Protein AF-A0AAU5HJB5-F1 (afdb_monomer_lite)

Structure (mmCIF, N/CA/C/O backbone):
data_AF-A0AAU5HJB5-F1
#
_entry.id   AF-A0AAU5HJB5-F1
#
loop_
_atom_site.group_PDB
_atom_site.id
_atom_site.type_symbol
_atom_site.label_atom_id
_atom_site.label_alt_id
_atom_site.label_comp_id
_atom_site.label_asym_id
_atom_site.label_entity_id
_atom_site.label_seq_id
_atom_site.pdbx_PDB_ins_code
_atom_site.Cartn_x
_atom_site.Cartn_y
_atom_site.Cartn_z
_atom_site.occupancy
_atom_site.B_iso_or_equiv
_atom_site.auth_seq_id
_atom_site.auth_comp_id
_atom_site.auth_asym_id
_atom_site.auth_atom_id
_atom_site.pdbx_PDB_model_num
ATOM 1 N N . MET A 1 1 ? -42.465 -3.663 76.511 1.00 36.38 1 MET A N 1
ATOM 2 C CA . MET A 1 1 ? -42.010 -2.650 75.534 1.00 36.38 1 MET A CA 1
ATOM 3 C C . MET A 1 1 ? -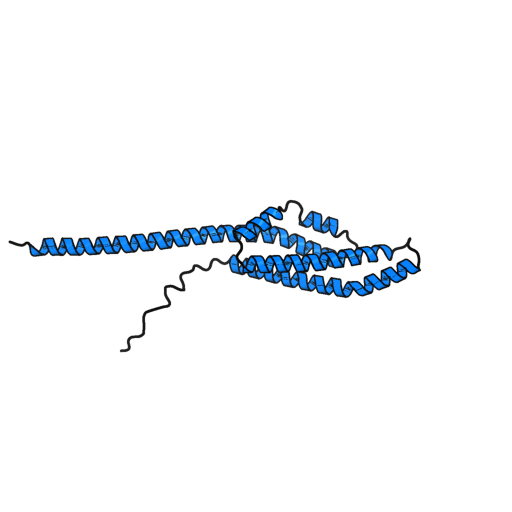41.007 -3.329 74.594 1.00 36.38 1 MET A C 1
ATOM 5 O O . MET A 1 1 ? -39.848 -3.485 74.948 1.00 36.38 1 MET A O 1
ATOM 9 N N . GLN A 1 2 ? -41.477 -3.878 73.468 1.00 44.12 2 GLN A N 1
ATOM 10 C CA . GLN A 1 2 ? -40.658 -4.618 72.492 1.00 44.12 2 GLN A CA 1
ATOM 11 C C . GLN A 1 2 ? -40.146 -3.646 71.416 1.00 44.12 2 GLN A C 1
ATOM 13 O O . GLN A 1 2 ? -40.787 -3.465 70.390 1.00 44.12 2 GLN A O 1
ATOM 18 N N . ILE A 1 3 ? -39.020 -2.975 71.671 1.00 40.78 3 ILE A N 1
ATOM 19 C CA . ILE A 1 3 ? -38.426 -1.995 70.732 1.00 40.78 3 ILE A CA 1
ATOM 20 C C . ILE A 1 3 ? -37.270 -2.622 69.920 1.00 40.78 3 ILE A C 1
ATOM 22 O O . ILE A 1 3 ? -36.888 -2.120 68.868 1.00 40.78 3 ILE A O 1
ATOM 26 N N . ALA A 1 4 ? -36.751 -3.774 70.355 1.00 42.44 4 ALA A N 1
ATOM 27 C CA . ALA A 1 4 ? -35.602 -4.431 69.731 1.00 42.44 4 ALA A CA 1
ATOM 28 C C . ALA A 1 4 ? -35.818 -4.903 68.270 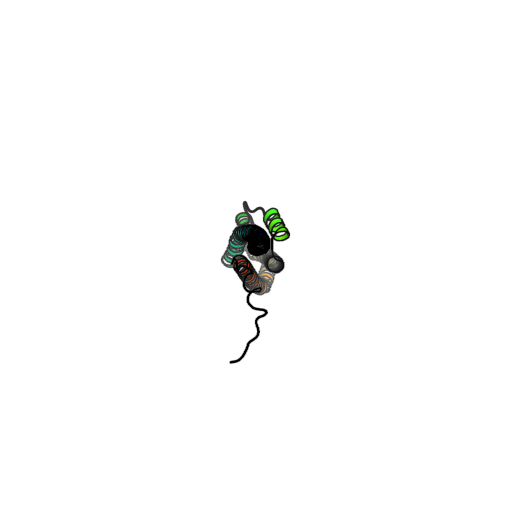1.00 42.44 4 ALA A C 1
ATOM 30 O O . ALA A 1 4 ? -34.985 -4.563 67.432 1.00 42.44 4 ALA A O 1
ATOM 31 N N . PRO A 1 5 ? -36.904 -5.616 67.898 1.00 44.50 5 PRO A N 1
ATOM 32 C CA . PRO A 1 5 ? -36.983 -6.237 66.570 1.00 44.50 5 PRO A CA 1
ATOM 33 C C . PRO A 1 5 ? -37.159 -5.218 65.432 1.00 44.50 5 PRO A C 1
ATOM 35 O O . PRO A 1 5 ? -36.636 -5.417 64.337 1.00 44.50 5 PRO A O 1
ATOM 38 N N . VAL A 1 6 ? -37.831 -4.090 65.681 1.00 46.59 6 VAL A N 1
ATOM 39 C CA . VAL A 1 6 ? -38.037 -3.039 64.667 1.00 46.59 6 VAL A CA 1
ATOM 40 C C . VAL A 1 6 ? -36.720 -2.339 64.316 1.00 46.59 6 VAL A C 1
ATOM 42 O O . VAL A 1 6 ? -36.447 -2.112 63.140 1.00 46.59 6 VAL A O 1
ATOM 45 N N . ILE A 1 7 ? -35.860 -2.073 65.307 1.00 37.53 7 ILE A N 1
ATOM 46 C CA . ILE A 1 7 ? -34.552 -1.433 65.093 1.00 37.53 7 ILE A CA 1
ATOM 47 C C . ILE A 1 7 ? -33.599 -2.378 64.344 1.00 37.53 7 ILE A C 1
ATOM 49 O O . ILE A 1 7 ? -32.920 -1.949 63.412 1.00 37.53 7 ILE A O 1
ATOM 53 N N . THR A 1 8 ? -33.589 -3.675 64.667 1.00 43.22 8 THR A N 1
ATOM 54 C CA . THR A 1 8 ? -32.742 -4.660 63.968 1.00 43.22 8 THR A CA 1
ATOM 55 C C . THR A 1 8 ? -33.172 -4.867 62.512 1.00 43.22 8 THR A C 1
ATOM 57 O O . THR A 1 8 ? -32.322 -5.013 61.635 1.00 43.22 8 THR A O 1
ATOM 60 N N . THR A 1 9 ? -34.477 -4.806 62.228 1.00 41.72 9 THR A N 1
ATOM 61 C CA . THR A 1 9 ? -35.010 -4.953 60.863 1.00 41.72 9 THR A CA 1
ATOM 62 C C . THR A 1 9 ? -34.765 -3.693 60.023 1.00 41.72 9 THR A C 1
ATOM 64 O O . THR A 1 9 ? -34.429 -3.807 58.847 1.00 41.72 9 THR A O 1
ATOM 67 N N . LEU A 1 10 ? -34.833 -2.494 60.621 1.00 33.12 10 LEU A N 1
ATOM 68 C CA . LEU A 1 10 ? -34.479 -1.240 59.942 1.00 33.12 10 LEU A CA 1
ATOM 69 C C . LEU A 1 10 ? -32.985 -1.169 59.585 1.00 33.12 10 LEU A C 1
ATOM 71 O O . LEU A 1 10 ? -32.635 -0.734 58.489 1.00 33.12 10 LEU A O 1
ATOM 75 N N . ILE A 1 11 ? -32.103 -1.621 60.483 1.00 35.75 11 ILE A N 1
ATOM 76 C CA . ILE A 1 11 ? -30.651 -1.637 60.248 1.00 35.75 11 ILE A CA 1
ATOM 77 C C . ILE A 1 11 ? -30.284 -2.718 59.214 1.00 35.75 11 ILE A C 1
ATOM 79 O O . ILE A 1 11 ? -29.506 -2.448 58.300 1.00 35.75 11 ILE A O 1
ATOM 83 N N . GLY A 1 12 ? -30.898 -3.906 59.284 1.00 33.81 12 GLY A N 1
ATOM 84 C CA . GLY A 1 12 ? -30.703 -4.979 58.299 1.00 33.81 12 GLY A CA 1
ATOM 85 C C . GLY A 1 12 ? -31.204 -4.622 56.893 1.00 33.81 12 GLY A C 1
ATOM 86 O O . GLY A 1 12 ? -30.503 -4.860 55.908 1.00 33.81 12 GLY A O 1
ATOM 87 N N . ALA A 1 13 ? -32.371 -3.977 56.785 1.00 39.56 13 ALA A N 1
ATOM 88 C CA . ALA A 1 13 ? -32.907 -3.486 55.513 1.00 39.56 13 ALA A CA 1
ATOM 89 C C . ALA A 1 13 ? -32.087 -2.311 54.943 1.00 39.56 13 ALA A C 1
ATOM 91 O O . ALA A 1 13 ? -31.867 -2.235 53.732 1.00 39.56 13 ALA A O 1
ATOM 92 N N . GLY A 1 14 ? -31.568 -1.429 55.807 1.00 31.88 14 GLY A N 1
ATOM 93 C CA . GLY A 1 14 ? -30.688 -0.324 55.418 1.00 31.88 14 GLY A CA 1
ATOM 94 C C . GLY A 1 14 ? -29.375 -0.804 54.791 1.00 31.88 14 GLY A C 1
ATOM 95 O O . GLY A 1 14 ? -29.024 -0.363 53.694 1.00 31.88 14 GLY A O 1
ATOM 96 N N . PHE A 1 15 ? -28.697 -1.768 55.425 1.00 36.97 15 PHE A N 1
ATOM 97 C CA . PHE A 1 15 ? -27.463 -2.370 54.901 1.00 36.97 15 PHE A CA 1
ATOM 98 C C . PHE A 1 15 ? -27.690 -3.203 53.630 1.00 36.97 15 PHE A C 1
ATOM 100 O O . PHE A 1 15 ? -26.867 -3.153 52.711 1.00 36.97 15 PHE A O 1
ATOM 107 N N . GLY A 1 16 ? -28.818 -3.915 53.530 1.00 37.59 16 GLY A N 1
ATOM 108 C CA . GLY A 1 16 ? -29.211 -4.634 52.313 1.00 37.59 16 GLY A CA 1
ATOM 109 C C . GLY A 1 16 ? -29.469 -3.700 51.124 1.00 37.59 16 GLY A C 1
ATOM 110 O O . GLY A 1 16 ? -29.019 -3.968 50.010 1.00 37.59 16 GLY A O 1
ATOM 111 N N . SER A 1 17 ? -30.124 -2.554 51.343 1.00 42.66 17 SER A N 1
ATOM 112 C CA . SER A 1 17 ? -30.394 -1.594 50.259 1.00 42.66 17 SER A CA 1
ATOM 113 C C . SER A 1 17 ? -29.134 -0.853 49.789 1.00 42.66 17 SER A C 1
ATOM 115 O O . SER A 1 17 ? -28.939 -0.669 48.586 1.00 42.66 17 SER A O 1
ATOM 117 N N . LEU A 1 18 ? -28.228 -0.498 50.709 1.00 39.56 18 LEU A N 1
ATOM 118 C CA . LEU A 1 18 ? -26.958 0.161 50.390 1.00 39.56 18 LEU A CA 1
ATOM 119 C C . LEU A 1 18 ? -26.022 -0.762 49.604 1.00 39.56 18 LEU A C 1
ATOM 121 O O . LEU A 1 18 ? -25.465 -0.350 48.589 1.00 39.56 18 LEU A O 1
ATOM 125 N N . SER A 1 19 ? -25.899 -2.024 50.019 1.00 46.59 19 SER A N 1
ATOM 126 C CA . SER A 1 19 ? -25.102 -3.024 49.295 1.00 46.59 19 SER A CA 1
ATOM 127 C C . SER A 1 19 ? -25.664 -3.307 47.897 1.00 46.59 19 SER A C 1
ATOM 129 O O . SER A 1 19 ? -24.906 -3.306 46.928 1.00 46.59 19 SER A O 1
ATOM 131 N N . THR A 1 20 ? -26.987 -3.426 47.753 1.00 48.75 20 THR A N 1
ATOM 132 C CA . THR A 1 20 ? -27.639 -3.600 46.440 1.00 48.75 20 THR A CA 1
ATOM 133 C C . THR A 1 20 ? -27.438 -2.381 45.533 1.00 48.75 20 THR A C 1
ATOM 135 O O . THR A 1 20 ? -27.174 -2.533 44.343 1.00 48.75 20 THR A O 1
ATOM 138 N N . THR A 1 21 ? -27.481 -1.166 46.087 1.00 48.00 21 THR A N 1
ATOM 139 C CA . THR A 1 21 ? -27.245 0.077 45.332 1.00 48.00 21 THR A CA 1
ATOM 140 C C . THR A 1 21 ? -25.786 0.202 44.890 1.00 48.00 21 THR A C 1
ATOM 142 O O . THR A 1 21 ? -25.524 0.587 43.755 1.00 48.00 21 THR A O 1
ATOM 145 N N . ILE A 1 22 ? -24.821 -0.178 45.734 1.00 43.56 22 ILE A N 1
ATOM 146 C CA . ILE A 1 22 ? -23.393 -0.194 45.374 1.00 43.56 22 ILE A CA 1
ATOM 147 C C . ILE A 1 22 ? -23.129 -1.219 44.268 1.00 43.56 22 ILE A C 1
ATOM 149 O O . ILE A 1 22 ? -22.473 -0.886 43.282 1.00 43.56 22 ILE A O 1
ATOM 153 N N . VAL A 1 23 ? -23.684 -2.431 44.379 1.00 49.50 23 VAL A N 1
ATOM 154 C CA . VAL A 1 23 ? -23.590 -3.450 43.323 1.00 49.50 23 VAL A CA 1
ATOM 155 C C . VAL A 1 23 ? -24.237 -2.945 42.035 1.00 49.50 23 VAL A C 1
ATOM 157 O O . VAL A 1 23 ? -23.620 -3.045 40.981 1.00 49.50 23 VAL A O 1
ATOM 160 N N . ALA A 1 24 ? -25.417 -2.324 42.101 1.00 54.16 24 ALA A N 1
ATOM 161 C CA . ALA A 1 24 ? -26.073 -1.743 40.933 1.00 54.16 24 ALA A CA 1
ATOM 162 C C . ALA A 1 24 ? -25.232 -0.631 40.286 1.00 54.16 24 ALA A C 1
ATOM 164 O O . ALA A 1 24 ? -25.097 -0.614 39.068 1.00 54.16 24 ALA A O 1
ATOM 165 N N . VAL A 1 25 ? -24.605 0.255 41.066 1.00 52.41 25 VAL A N 1
ATOM 166 C CA . VAL A 1 25 ? -23.728 1.324 40.551 1.00 52.41 25 VAL A CA 1
ATOM 167 C C . VAL A 1 25 ? -22.446 0.759 39.938 1.00 52.41 25 VAL A C 1
ATOM 169 O O . VAL A 1 25 ? -22.007 1.243 38.893 1.00 52.41 25 VAL A O 1
ATOM 172 N N . VAL A 1 26 ? -21.845 -0.266 40.549 1.00 54.25 26 VAL A N 1
ATOM 173 C CA . VAL A 1 26 ? -20.660 -0.953 40.012 1.00 54.25 26 VAL A CA 1
ATOM 174 C C . VAL A 1 26 ? -21.012 -1.682 38.721 1.00 54.25 26 VAL A C 1
ATOM 176 O O . VAL A 1 26 ? -20.345 -1.462 37.715 1.00 54.25 26 VAL A O 1
ATOM 179 N N . VAL A 1 27 ? -22.095 -2.463 38.705 1.00 58.03 27 VAL A N 1
ATOM 180 C CA . VAL A 1 27 ? -22.599 -3.134 37.499 1.00 58.03 27 VAL A CA 1
ATOM 181 C C . VAL A 1 27 ? -22.915 -2.104 36.422 1.00 58.03 27 VAL A C 1
ATOM 183 O O . VAL A 1 27 ? -22.450 -2.245 35.304 1.00 58.03 27 VAL A O 1
ATOM 186 N N . GLN A 1 28 ? -23.606 -1.011 36.744 1.00 58.53 28 GLN A N 1
ATOM 187 C CA . GLN A 1 28 ? -23.947 0.028 35.774 1.00 58.53 28 GLN A CA 1
ATOM 188 C C . GLN A 1 28 ? -22.706 0.762 35.241 1.00 58.53 28 GLN A C 1
ATOM 190 O O . GLN A 1 28 ? -22.670 1.123 34.064 1.00 58.53 28 GLN A O 1
ATOM 195 N N . ARG A 1 29 ? -21.664 0.964 36.059 1.00 62.12 29 ARG A N 1
ATOM 196 C CA . ARG A 1 29 ? -20.367 1.489 35.597 1.00 62.12 29 ARG A CA 1
ATOM 197 C C . ARG A 1 29 ? -19.640 0.500 34.694 1.00 62.12 29 ARG A C 1
ATOM 199 O O . ARG A 1 29 ? -19.179 0.914 33.637 1.00 62.12 29 ARG A O 1
ATOM 206 N N . VAL A 1 30 ? -19.579 -0.774 35.075 1.00 61.28 30 VAL A N 1
ATOM 207 C CA . VAL A 1 30 ? -18.954 -1.844 34.284 1.00 61.28 30 VAL A CA 1
ATOM 208 C C . VAL A 1 30 ? -19.688 -2.028 32.956 1.00 61.28 30 VAL A C 1
ATOM 210 O O . VAL A 1 30 ? -19.046 -2.107 31.916 1.00 61.28 30 VAL A O 1
ATOM 213 N N . THR A 1 31 ? -21.021 -1.994 32.952 1.00 66.38 31 THR A N 1
ATOM 214 C CA . THR A 1 31 ? -21.834 -2.057 31.733 1.00 66.38 31 THR A CA 1
ATOM 215 C C . THR A 1 31 ? -21.593 -0.843 30.846 1.00 66.38 31 THR A C 1
ATOM 217 O O . THR A 1 31 ? -21.330 -1.013 29.663 1.00 66.38 31 THR A O 1
ATOM 220 N N . ARG A 1 32 ? -21.576 0.380 31.396 1.00 68.69 32 ARG A N 1
ATOM 221 C CA . ARG A 1 32 ? -21.261 1.593 30.617 1.00 68.69 32 ARG A CA 1
ATOM 222 C C . ARG A 1 32 ? -19.838 1.586 30.064 1.00 68.69 32 ARG A C 1
ATOM 224 O O . ARG A 1 32 ? -19.612 2.095 28.970 1.00 68.69 32 ARG A O 1
ATOM 231 N N . GLN A 1 33 ? -18.877 1.053 30.813 1.00 70.06 33 GLN A N 1
ATOM 232 C CA . GLN A 1 33 ? -17.501 0.910 30.351 1.00 70.06 33 GLN A CA 1
ATOM 233 C C . GLN A 1 33 ? -17.419 -0.120 29.221 1.00 70.06 33 GLN A C 1
ATOM 235 O O . GLN A 1 33 ? -16.893 0.197 28.159 1.00 70.06 33 GLN A O 1
ATOM 240 N N . ARG A 1 34 ? -18.045 -1.286 29.395 1.00 71.50 34 ARG A N 1
ATOM 241 C CA . ARG A 1 34 ? -18.140 -2.329 28.370 1.00 71.50 34 ARG A CA 1
ATOM 242 C C . ARG A 1 34 ? -18.854 -1.840 27.111 1.00 71.50 34 ARG A C 1
ATOM 244 O O . ARG A 1 34 ? -18.413 -2.148 26.016 1.00 71.50 34 ARG A O 1
ATOM 251 N N . GLU A 1 35 ? -19.919 -1.051 27.240 1.00 76.31 35 GLU A N 1
ATOM 252 C CA . GLU A 1 35 ? -20.612 -0.433 26.101 1.00 76.31 35 GLU A CA 1
ATOM 253 C C . GLU A 1 35 ? -19.722 0.567 25.355 1.00 76.31 35 GLU A C 1
ATOM 255 O O . GLU A 1 35 ? -19.775 0.644 24.130 1.00 76.31 35 GLU A O 1
ATOM 260 N N . ARG A 1 36 ? -18.901 1.347 26.071 1.00 78.12 36 ARG A N 1
ATOM 261 C CA . ARG A 1 36 ? -17.933 2.261 25.444 1.00 78.12 36 ARG A CA 1
ATOM 262 C C . ARG A 1 36 ? -16.836 1.493 24.717 1.00 78.12 36 ARG A C 1
ATOM 264 O O . ARG A 1 36 ? -16.527 1.836 23.582 1.00 78.12 36 ARG A O 1
ATOM 271 N N . GLU A 1 37 ? -16.287 0.460 25.349 1.00 77.56 37 GLU A N 1
ATOM 272 C CA . GLU A 1 37 ? -15.279 -0.423 24.755 1.00 77.56 37 GLU A CA 1
ATOM 273 C C . GLU A 1 37 ? -15.837 -1.152 23.527 1.00 77.56 37 GLU A C 1
ATOM 275 O O . GLU A 1 37 ? -15.188 -1.173 22.488 1.00 77.56 37 GLU A O 1
ATOM 280 N N . HIS A 1 38 ? -17.077 -1.642 23.596 1.00 78.56 38 HIS A N 1
ATOM 281 C CA . HIS A 1 38 ? -17.760 -2.269 22.465 1.00 78.56 38 HIS A CA 1
ATOM 282 C C . HIS A 1 38 ? -17.973 -1.291 21.307 1.00 78.56 38 HIS A C 1
ATOM 284 O O . HIS A 1 38 ? -17.663 -1.621 20.171 1.00 78.56 38 HIS A O 1
ATOM 290 N N . LYS A 1 39 ? -18.427 -0.058 21.575 1.00 82.44 39 LYS A N 1
ATOM 291 C CA . LYS A 1 39 ? -18.593 0.975 20.534 1.00 82.44 39 LYS A CA 1
ATOM 292 C C . LYS A 1 39 ? -17.271 1.386 19.889 1.00 82.44 39 LYS A C 1
ATOM 294 O O . LYS A 1 39 ? -17.241 1.697 18.702 1.00 82.44 39 LYS A O 1
ATOM 299 N N . LEU A 1 40 ? -16.187 1.448 20.662 1.00 79.31 40 LEU A N 1
ATOM 300 C CA . LEU A 1 40 ? -14.853 1.722 20.122 1.00 79.31 40 LEU A CA 1
ATOM 301 C C . LEU A 1 40 ? -14.359 0.556 19.266 1.00 79.31 40 LEU A C 1
ATOM 303 O O . LEU A 1 40 ? -13.855 0.794 18.172 1.00 79.31 40 LEU A O 1
ATOM 307 N N . TRP A 1 41 ? -14.568 -0.677 19.722 1.00 83.56 41 TRP A N 1
ATOM 308 C CA . TRP A 1 41 ? -14.246 -1.876 18.957 1.00 83.56 41 TRP A CA 1
ATOM 309 C C . TRP A 1 41 ? -15.051 -1.964 17.653 1.00 83.56 41 TRP A C 1
ATOM 311 O O . TRP A 1 41 ? -14.464 -2.179 16.601 1.00 83.56 41 TRP A O 1
ATOM 321 N N . GLU A 1 42 ? -16.362 -1.700 17.672 1.00 83.88 42 GLU A N 1
ATOM 322 C CA . GLU A 1 42 ? -17.195 -1.647 16.458 1.00 83.88 42 GLU A CA 1
ATOM 323 C C . GLU A 1 42 ? -16.642 -0.639 15.442 1.00 83.88 42 GLU A C 1
ATOM 325 O O . GLU A 1 42 ? -16.550 -0.933 14.251 1.00 83.88 42 GLU A O 1
ATOM 330 N N . ARG A 1 43 ? -16.224 0.546 15.911 1.00 83.25 43 ARG A N 1
ATOM 331 C CA . ARG A 1 43 ? -15.582 1.548 15.049 1.00 83.25 43 ARG A CA 1
ATOM 332 C C . ARG A 1 43 ? -14.253 1.044 14.500 1.00 83.25 43 ARG A C 1
ATOM 334 O O . ARG A 1 43 ? -14.004 1.220 13.316 1.00 83.25 43 ARG A O 1
ATOM 341 N N . GLN A 1 44 ? -13.427 0.402 15.323 1.00 82.69 44 GLN A N 1
ATOM 342 C CA . GLN A 1 44 ? -12.158 -0.190 14.892 1.00 82.69 44 GLN A CA 1
ATOM 343 C C . GLN A 1 44 ? -12.353 -1.270 13.830 1.00 82.69 44 GLN A C 1
ATOM 345 O O . GLN A 1 44 ? -11.645 -1.258 12.828 1.00 82.69 44 GLN A O 1
ATOM 350 N N . VAL A 1 45 ? -13.333 -2.158 14.005 1.00 84.06 45 VAL A N 1
ATOM 351 C CA . VAL A 1 45 ? -13.684 -3.180 13.012 1.00 84.06 45 VAL A CA 1
ATOM 352 C C . VAL A 1 45 ? -14.148 -2.533 11.711 1.00 84.06 45 VAL A C 1
ATOM 354 O O . VAL A 1 45 ? -13.680 -2.935 10.651 1.00 84.06 45 VAL A O 1
ATOM 357 N N . ALA A 1 46 ? -14.972 -1.484 11.773 1.00 84.50 46 ALA A N 1
ATOM 358 C CA . ALA A 1 46 ? -15.384 -0.752 10.576 1.00 84.50 46 ALA A CA 1
ATOM 359 C C . ALA A 1 46 ? -14.186 -0.132 9.829 1.00 84.50 46 ALA A C 1
ATOM 361 O O . ALA A 1 46 ? -14.122 -0.218 8.604 1.00 84.50 46 ALA A O 1
ATOM 362 N N . VAL A 1 47 ? -13.208 0.436 10.550 1.00 82.56 47 VAL A N 1
ATOM 363 C CA . VAL A 1 47 ? -11.958 0.930 9.940 1.00 82.56 47 VAL A CA 1
ATOM 364 C C . VAL A 1 47 ? -11.173 -0.214 9.302 1.00 82.56 47 VAL A C 1
ATOM 366 O O . VAL A 1 47 ? -10.723 -0.083 8.171 1.00 82.56 47 VAL A O 1
ATOM 369 N N . ILE A 1 48 ? -11.035 -1.348 9.994 1.00 83.88 48 ILE A N 1
ATOM 370 C CA . ILE A 1 48 ? -10.334 -2.533 9.481 1.00 83.88 48 ILE A CA 1
ATOM 371 C C . ILE A 1 48 ? -10.979 -3.037 8.188 1.00 83.88 48 ILE A C 1
ATOM 373 O O . ILE A 1 48 ? -10.273 -3.328 7.224 1.00 83.88 48 ILE A O 1
ATOM 377 N N . GLU A 1 49 ? -12.306 -3.146 8.149 1.00 84.38 49 GLU A N 1
ATOM 378 C CA . GLU A 1 49 ? -13.037 -3.571 6.955 1.00 84.38 49 GLU A CA 1
ATOM 379 C C . GLU A 1 49 ? -12.815 -2.608 5.786 1.00 84.38 49 GLU A C 1
ATOM 381 O O . GLU A 1 49 ? -12.540 -3.056 4.670 1.00 84.38 49 GLU A O 1
ATOM 386 N N . GLU A 1 50 ? -12.882 -1.299 6.042 1.00 82.94 50 GLU A N 1
ATOM 387 C CA . GLU A 1 50 ? -12.664 -0.265 5.028 1.00 82.94 50 GLU A CA 1
ATOM 388 C C . GLU A 1 50 ? -11.221 -0.293 4.498 1.00 82.94 50 GLU A C 1
ATOM 390 O O . GLU A 1 50 ? -11.014 -0.347 3.284 1.00 82.94 50 GLU A O 1
ATOM 395 N N . SER A 1 51 ? -10.225 -0.369 5.388 1.00 81.94 51 SER A N 1
ATOM 396 C CA . SER A 1 51 ? -8.810 -0.487 5.023 1.00 81.94 51 SER A CA 1
ATOM 397 C C . SER A 1 51 ? -8.529 -1.763 4.229 1.00 81.94 51 SER A C 1
ATOM 399 O O . SER A 1 51 ? -7.917 -1.708 3.168 1.00 81.94 51 SER A O 1
ATOM 401 N N . LEU A 1 52 ? -9.008 -2.929 4.674 1.00 83.25 52 LEU A N 1
ATOM 402 C CA . LEU A 1 52 ? -8.755 -4.194 3.973 1.00 83.25 52 LEU A CA 1
ATOM 403 C C . LEU A 1 52 ? -9.451 -4.273 2.612 1.00 83.25 52 LEU A C 1
ATOM 405 O O . LEU A 1 52 ? -8.959 -4.972 1.722 1.00 83.25 52 LEU A O 1
ATOM 409 N N . LYS A 1 53 ? -10.584 -3.584 2.440 1.00 84.56 53 LYS A N 1
ATOM 410 C CA . LYS A 1 53 ? -11.266 -3.479 1.146 1.00 84.56 53 LYS A CA 1
ATOM 411 C C . LYS A 1 53 ? -10.422 -2.717 0.122 1.00 84.56 53 LYS A C 1
ATOM 413 O O . LYS A 1 53 ? -10.507 -3.044 -1.055 1.00 84.56 53 LYS A O 1
ATOM 418 N N . TYR A 1 54 ? -9.612 -1.762 0.571 1.00 82.00 54 TYR A N 1
ATOM 419 C CA . TYR A 1 54 ? -8.68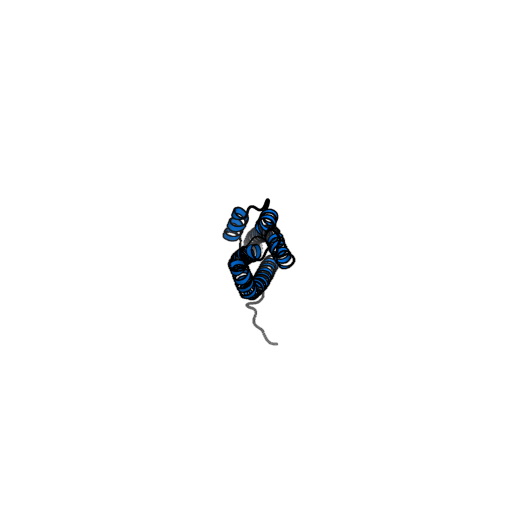6 -0.990 -0.256 1.00 82.00 54 TYR A CA 1
ATOM 420 C C . TYR A 1 54 ? -7.347 -1.710 -0.483 1.00 82.00 54 TYR A C 1
ATOM 422 O O . TYR A 1 54 ? -6.905 -1.887 -1.616 1.00 82.00 54 TYR A O 1
ATOM 430 N N . GLU A 1 55 ? -6.725 -2.202 0.587 1.00 84.50 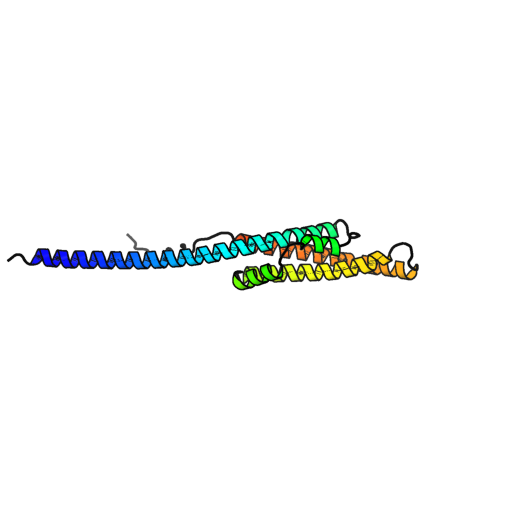55 GLU A N 1
ATOM 431 C CA . GLU A 1 55 ? -5.372 -2.767 0.533 1.00 84.50 55 GLU A CA 1
ATOM 432 C C . GLU A 1 55 ? -5.306 -4.089 -0.259 1.00 84.50 55 GLU A C 1
ATOM 434 O O . GLU A 1 55 ? -4.298 -4.406 -0.888 1.00 84.50 55 GLU A O 1
ATOM 439 N N . ARG A 1 56 ? -6.394 -4.878 -0.278 1.00 86.56 56 ARG A N 1
ATOM 440 C CA . ARG A 1 56 ? -6.465 -6.138 -1.048 1.00 86.56 56 ARG A CA 1
ATOM 441 C C . ARG A 1 56 ? -6.350 -5.917 -2.565 1.00 86.56 56 ARG A C 1
ATOM 443 O O . ARG A 1 56 ? -5.481 -6.553 -3.163 1.00 86.56 56 ARG A O 1
ATOM 450 N N . PRO A 1 57 ? -7.185 -5.071 -3.203 1.00 87.38 57 PRO A N 1
ATOM 451 C CA . PRO A 1 57 ? -7.025 -4.709 -4.609 1.00 87.38 57 PRO A CA 1
ATOM 452 C C . PRO A 1 57 ? -5.634 -4.180 -4.952 1.00 87.38 57 PRO A C 1
ATOM 454 O O . PRO A 1 57 ? -5.085 -4.578 -5.973 1.00 87.38 57 PRO A O 1
ATOM 457 N N . VAL A 1 58 ? -5.037 -3.343 -4.098 1.00 86.62 58 VAL A N 1
ATOM 458 C CA . VAL A 1 58 ? -3.694 -2.786 -4.332 1.00 86.62 58 VAL A CA 1
ATOM 459 C C . VAL A 1 58 ? -2.625 -3.883 -4.302 1.00 86.62 58 VAL A C 1
ATOM 461 O O . VAL A 1 58 ? -1.807 -3.986 -5.220 1.00 86.62 58 VAL A O 1
ATOM 464 N N . ALA A 1 59 ? -2.663 -4.768 -3.300 1.00 88.62 59 ALA A N 1
ATOM 465 C CA . ALA A 1 59 ? -1.766 -5.920 -3.231 1.00 88.62 59 ALA A CA 1
ATOM 466 C C . ALA A 1 59 ? -1.944 -6.860 -4.438 1.00 88.62 59 ALA A C 1
ATOM 468 O O . ALA A 1 59 ? -0.964 -7.379 -4.978 1.00 88.62 59 ALA A O 1
ATOM 469 N N . GLN A 1 60 ? -3.184 -7.054 -4.893 1.00 90.38 60 GLN A N 1
ATOM 470 C CA . GLN A 1 60 ? -3.490 -7.852 -6.076 1.00 90.38 60 GLN A CA 1
ATOM 471 C C . GLN A 1 60 ? -2.949 -7.201 -7.357 1.00 90.38 60 GLN A C 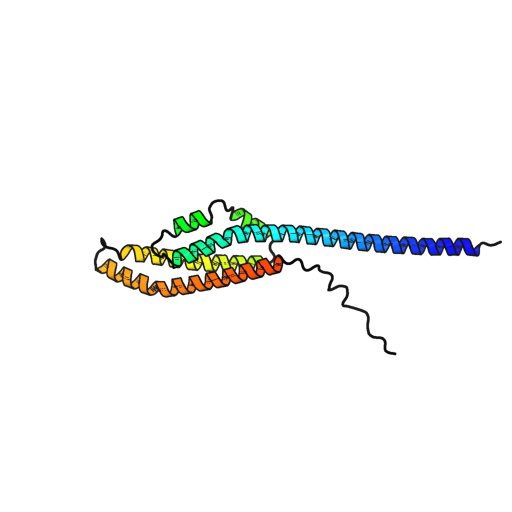1
ATOM 473 O O . GLN A 1 60 ? -2.250 -7.868 -8.116 1.00 90.38 60 GLN A O 1
ATOM 478 N N . ALA A 1 61 ? -3.174 -5.900 -7.552 1.00 89.25 61 ALA A N 1
ATOM 479 C CA . ALA A 1 61 ? -2.658 -5.142 -8.689 1.00 89.25 61 ALA A CA 1
ATOM 480 C C . ALA A 1 61 ? -1.126 -5.178 -8.752 1.00 89.25 61 ALA A C 1
ATOM 482 O O . ALA A 1 61 ? -0.556 -5.350 -9.827 1.00 89.25 61 ALA A O 1
ATOM 483 N N . ARG A 1 62 ? -0.441 -5.104 -7.602 1.00 91.62 62 ARG A N 1
ATOM 484 C CA . ARG A 1 62 ? 1.015 -5.301 -7.530 1.00 91.62 62 ARG A CA 1
ATOM 485 C C . ARG A 1 62 ? 1.427 -6.692 -8.014 1.00 91.62 62 ARG A C 1
ATOM 487 O O . ARG A 1 62 ? 2.341 -6.811 -8.827 1.00 91.62 62 ARG A O 1
ATOM 494 N N . ARG A 1 63 ? 0.774 -7.750 -7.528 1.00 92.19 63 ARG A N 1
ATOM 495 C CA . ARG A 1 63 ? 1.082 -9.130 -7.948 1.00 92.19 63 ARG A CA 1
ATOM 496 C C . ARG A 1 63 ? 0.835 -9.336 -9.437 1.00 92.19 63 ARG A C 1
ATOM 498 O O . ARG A 1 63 ? 1.612 -10.026 -10.090 1.00 92.19 63 ARG A O 1
ATOM 505 N N . ASP A 1 64 ? -0.212 -8.727 -9.977 1.00 92.00 64 ASP A N 1
ATOM 506 C CA . ASP A 1 64 ? -0.526 -8.810 -11.399 1.00 92.00 64 ASP A CA 1
ATOM 507 C C . ASP A 1 64 ? 0.477 -8.013 -12.247 1.00 92.00 64 ASP A C 1
ATOM 509 O O . ASP A 1 64 ? 0.928 -8.522 -13.273 1.00 92.00 64 ASP A O 1
ATOM 513 N N . ALA A 1 65 ? 0.949 -6.858 -11.765 1.00 92.12 65 ALA A N 1
ATOM 514 C CA . ALA A 1 65 ? 2.056 -6.120 -12.377 1.00 92.12 65 ALA A CA 1
ATOM 515 C C . ALA A 1 65 ? 3.364 -6.931 -12.377 1.00 92.12 65 ALA A C 1
ATOM 517 O O . ALA A 1 65 ? 4.085 -6.937 -13.368 1.00 92.12 65 ALA A O 1
ATOM 518 N N . MET A 1 66 ? 3.651 -7.688 -11.313 1.00 93.44 66 MET A N 1
ATOM 519 C CA . MET A 1 66 ? 4.810 -8.592 -11.280 1.00 93.44 66 MET A CA 1
ATOM 520 C C . MET A 1 66 ? 4.672 -9.778 -12.247 1.00 93.44 66 MET A C 1
ATOM 522 O O . MET A 1 66 ? 5.674 -10.256 -12.772 1.00 93.44 66 MET A O 1
ATOM 526 N N . ARG A 1 67 ? 3.448 -10.262 -12.499 1.00 92.56 67 ARG A N 1
ATOM 527 C CA . ARG A 1 67 ? 3.182 -11.336 -13.475 1.00 92.56 67 ARG A CA 1
ATOM 528 C C . ARG A 1 67 ? 3.212 -10.848 -14.917 1.00 92.56 67 ARG A C 1
ATOM 530 O O . ARG A 1 67 ? 3.574 -11.616 -15.801 1.00 92.56 67 ARG A O 1
ATOM 537 N N . SER A 1 68 ? 2.790 -9.608 -15.149 1.00 91.50 68 SER A N 1
ATOM 538 C CA . SER A 1 68 ? 2.736 -8.967 -16.466 1.00 91.50 68 SER A CA 1
ATOM 539 C C . SER A 1 68 ? 3.462 -7.617 -16.426 1.00 91.50 68 SER A C 1
ATOM 541 O O . SER A 1 68 ? 2.805 -6.572 -16.422 1.00 91.50 68 SER A O 1
ATOM 543 N N . PRO A 1 69 ? 4.810 -7.608 -16.405 1.00 86.25 69 PRO A N 1
ATOM 544 C CA . PRO A 1 69 ? 5.592 -6.394 -16.155 1.00 86.25 69 PRO A CA 1
ATOM 545 C C . PRO A 1 69 ? 5.451 -5.314 -17.231 1.00 86.25 69 PRO A C 1
ATOM 547 O O . PRO A 1 69 ? 5.665 -4.133 -16.960 1.00 86.25 69 PRO A O 1
ATOM 550 N N . ASP A 1 70 ? 5.044 -5.707 -18.437 1.00 84.81 70 ASP A N 1
ATOM 551 C CA . ASP A 1 70 ? 4.813 -4.801 -19.566 1.00 84.81 70 ASP A CA 1
ATOM 552 C C . ASP A 1 70 ? 3.457 -4.074 -19.501 1.00 84.81 70 ASP A C 1
ATOM 554 O O . ASP A 1 70 ? 3.201 -3.168 -20.296 1.00 84.81 70 ASP A O 1
ATOM 558 N N . SER A 1 71 ? 2.576 -4.458 -18.570 1.00 84.38 71 SER A N 1
ATOM 559 C CA . SER A 1 71 ? 1.263 -3.828 -18.393 1.00 84.38 71 SER A CA 1
ATOM 560 C C . SER A 1 71 ? 1.367 -2.417 -17.804 1.00 84.38 71 SER A C 1
ATOM 562 O O . SER A 1 71 ? 2.324 -2.077 -17.107 1.00 84.38 71 SER A O 1
ATOM 564 N N . ASP A 1 72 ? 0.373 -1.567 -18.071 1.00 85.06 72 ASP A N 1
ATOM 565 C CA . ASP A 1 72 ? 0.329 -0.238 -17.466 1.00 85.06 72 ASP A CA 1
ATOM 566 C C . ASP A 1 72 ? -0.029 -0.340 -15.973 1.00 85.06 72 ASP A C 1
ATOM 568 O O . ASP A 1 72 ? -1.186 -0.542 -15.581 1.00 85.06 72 ASP A O 1
ATOM 572 N N . VAL A 1 73 ? 0.995 -0.212 -15.127 1.00 86.12 73 VAL A N 1
ATOM 573 C CA . VAL A 1 73 ? 0.842 -0.263 -13.672 1.00 86.12 73 VAL A CA 1
ATOM 574 C C . VAL A 1 73 ? 0.033 0.920 -13.152 1.00 86.12 73 VAL A C 1
ATOM 576 O O . VAL A 1 73 ? -0.670 0.772 -12.158 1.00 86.12 73 VAL A O 1
ATOM 579 N N . MET A 1 74 ? 0.079 2.076 -13.824 1.00 85.38 74 MET A N 1
ATOM 580 C CA . MET A 1 74 ? -0.666 3.262 -13.402 1.00 85.38 74 MET A CA 1
ATOM 581 C C . MET A 1 74 ? -2.164 3.038 -13.574 1.00 85.38 74 MET A C 1
ATOM 583 O O . MET A 1 74 ? -2.920 3.327 -12.653 1.00 85.38 74 MET A O 1
ATOM 587 N N . ASP A 1 75 ? -2.586 2.473 -14.708 1.00 86.88 75 ASP A N 1
ATOM 588 C CA . ASP A 1 75 ? -3.991 2.121 -14.954 1.00 86.88 75 ASP A CA 1
ATOM 589 C C . ASP A 1 75 ? -4.476 1.031 -13.984 1.00 86.88 75 ASP A C 1
ATOM 591 O O . ASP A 1 75 ? -5.548 1.143 -13.387 1.00 86.88 75 ASP A O 1
ATOM 595 N N . SER A 1 76 ? -3.651 0.005 -13.755 1.00 84.31 76 SER A N 1
ATOM 596 C CA . SER A 1 76 ? -3.976 -1.083 -12.822 1.00 84.31 76 SER A CA 1
ATOM 597 C C . SER A 1 76 ? -4.138 -0.578 -11.384 1.00 84.31 76 SER A C 1
ATOM 599 O O . SER A 1 76 ? -5.085 -0.961 -10.695 1.00 84.31 76 SER A O 1
ATOM 601 N N . MET A 1 77 ? -3.255 0.320 -10.938 1.00 84.25 77 MET A N 1
ATOM 602 C CA . MET A 1 77 ? -3.343 0.939 -9.614 1.00 84.25 77 MET A CA 1
ATOM 603 C C . MET A 1 77 ? -4.502 1.928 -9.523 1.00 84.25 77 MET A C 1
ATOM 605 O O . MET A 1 77 ? -5.223 1.905 -8.532 1.00 84.25 77 MET A O 1
ATOM 609 N N . ALA A 1 78 ? -4.738 2.742 -10.556 1.00 83.81 78 ALA A N 1
ATOM 610 C CA . ALA A 1 78 ? -5.870 3.664 -10.603 1.00 83.81 78 ALA A CA 1
ATOM 611 C C . ALA A 1 78 ? -7.204 2.922 -10.443 1.00 83.81 78 ALA A C 1
ATOM 613 O O . ALA A 1 78 ? -8.045 3.345 -9.658 1.00 83.81 78 ALA A O 1
ATOM 614 N N . LYS A 1 79 ? -7.365 1.770 -11.106 1.00 86.38 79 LYS A N 1
ATOM 615 C CA . LYS A 1 79 ? -8.537 0.894 -10.945 1.00 86.38 79 LYS A CA 1
ATOM 616 C C . LYS A 1 79 ? -8.620 0.256 -9.562 1.00 86.38 79 LYS A C 1
ATOM 618 O O . LYS A 1 79 ? -9.714 0.103 -9.032 1.00 86.38 79 LYS A O 1
ATOM 623 N N . ALA A 1 80 ? -7.486 -0.126 -8.974 1.00 81.94 80 ALA A N 1
ATOM 624 C CA . ALA A 1 80 ? -7.452 -0.716 -7.637 1.00 81.94 80 ALA A CA 1
ATOM 625 C C . ALA A 1 80 ? -7.897 0.270 -6.544 1.00 81.94 80 ALA A C 1
ATOM 627 O O . ALA A 1 80 ? -8.464 -0.153 -5.538 1.00 81.94 80 ALA A O 1
ATOM 628 N N . VAL A 1 81 ? -7.657 1.568 -6.754 1.00 78.25 81 VAL A N 1
ATOM 629 C CA . VAL A 1 81 ? -8.057 2.642 -5.833 1.00 78.25 81 VAL A CA 1
ATOM 630 C C . VAL A 1 81 ? -9.357 3.340 -6.246 1.00 78.25 81 VAL A C 1
ATOM 632 O O . VAL A 1 81 ? -9.820 4.234 -5.537 1.00 78.25 81 VAL A O 1
ATOM 635 N N . ASP A 1 82 ? -9.959 2.948 -7.371 1.00 79.62 82 ASP A N 1
ATOM 636 C CA . ASP A 1 82 ? -11.169 3.582 -7.889 1.00 79.62 82 ASP A CA 1
ATOM 637 C C . ASP A 1 82 ? -12.341 3.397 -6.914 1.00 79.62 82 ASP A C 1
ATOM 639 O O . ASP A 1 82 ? -12.648 2.295 -6.452 1.00 79.62 82 ASP A O 1
ATOM 643 N N . GLY A 1 83 ? -12.975 4.510 -6.545 1.00 69.75 83 GLY A N 1
ATOM 644 C CA . GLY A 1 83 ? -14.029 4.547 -5.530 1.00 69.75 83 GLY A CA 1
ATOM 645 C C . GLY A 1 83 ? -13.563 4.377 -4.076 1.00 69.75 83 GLY A C 1
ATOM 646 O O . GLY A 1 83 ? -14.414 4.361 -3.181 1.00 69.75 83 GLY A O 1
ATOM 647 N N . ALA A 1 84 ? -12.257 4.272 -3.806 1.00 75.25 84 ALA A N 1
ATOM 648 C CA . ALA A 1 84 ? -11.725 4.286 -2.447 1.00 75.25 84 ALA A CA 1
ATOM 649 C C . ALA A 1 84 ? -11.415 5.717 -1.988 1.00 75.25 84 ALA A C 1
ATOM 651 O O . ALA A 1 84 ? -10.631 6.438 -2.603 1.00 75.25 84 ALA A O 1
ATOM 652 N N . ASP A 1 85 ? -11.993 6.121 -0.859 1.00 78.81 85 ASP A N 1
ATOM 653 C CA . ASP A 1 85 ? -11.648 7.384 -0.210 1.00 78.81 85 ASP A CA 1
ATOM 654 C C . ASP A 1 85 ? -10.454 7.165 0.730 1.00 78.81 85 ASP A C 1
ATOM 656 O O . ASP A 1 85 ? -10.600 6.921 1.929 1.00 78.81 85 ASP A O 1
ATOM 660 N N . VAL A 1 86 ? -9.249 7.204 0.155 1.00 76.25 86 VAL A N 1
ATOM 661 C CA . VAL A 1 86 ? -7.988 6.987 0.885 1.00 76.25 86 VAL A CA 1
ATOM 662 C C . VAL A 1 86 ? -7.828 7.993 2.029 1.00 76.25 86 VAL A C 1
ATOM 664 O O . VAL A 1 86 ? -7.371 7.628 3.112 1.00 76.25 86 VAL A O 1
ATOM 667 N N . ALA A 1 87 ? -8.269 9.240 1.832 1.00 76.88 87 ALA A N 1
ATOM 668 C CA . ALA A 1 87 ? -8.211 10.275 2.861 1.00 76.88 87 ALA A CA 1
ATOM 669 C C . ALA A 1 87 ? -9.118 9.932 4.050 1.00 76.88 87 ALA A C 1
ATOM 671 O O . ALA A 1 87 ? -8.713 10.072 5.206 1.00 76.88 87 ALA A O 1
ATOM 672 N N . LYS A 1 88 ? -10.324 9.423 3.782 1.00 80.81 88 LYS A N 1
ATOM 673 C CA . LYS A 1 88 ? -11.230 8.938 4.825 1.00 80.81 88 LYS A CA 1
ATOM 674 C C . LYS A 1 88 ? -10.672 7.717 5.554 1.00 80.81 88 LYS A C 1
ATOM 676 O O . LYS A 1 88 ? -10.751 7.682 6.780 1.00 80.81 88 LYS A O 1
ATOM 681 N N . ILE A 1 89 ? -10.094 6.747 4.841 1.00 81.12 89 ILE A N 1
ATOM 682 C CA . ILE A 1 89 ? -9.472 5.562 5.458 1.00 81.12 89 ILE A CA 1
ATOM 683 C C . ILE A 1 89 ? -8.348 5.990 6.403 1.00 81.12 89 ILE A C 1
ATOM 685 O O . ILE A 1 89 ? -8.310 5.550 7.553 1.00 81.12 89 ILE A O 1
ATOM 689 N N . GLN A 1 90 ? -7.480 6.898 5.955 1.00 80.50 90 GLN A N 1
ATOM 690 C CA . GLN A 1 90 ? -6.388 7.418 6.770 1.00 80.50 90 GLN A CA 1
ATOM 691 C C . GLN A 1 90 ? -6.905 8.179 7.999 1.00 80.50 90 GLN A C 1
ATOM 693 O O . GLN A 1 90 ? -6.467 7.899 9.114 1.00 80.50 90 GLN A O 1
ATOM 698 N N . ALA A 1 91 ? -7.892 9.064 7.838 1.00 79.00 91 ALA A N 1
ATOM 699 C CA . ALA A 1 91 ? -8.498 9.785 8.959 1.00 79.00 91 ALA A CA 1
ATOM 700 C C . ALA A 1 91 ? -9.156 8.834 9.978 1.00 79.00 91 ALA A C 1
ATOM 702 O O . ALA A 1 91 ? -9.016 9.000 11.191 1.00 79.00 91 ALA A O 1
ATOM 703 N N . ASN A 1 92 ? -9.845 7.798 9.499 1.00 82.81 92 ASN A N 1
ATOM 704 C CA . ASN A 1 92 ? -10.453 6.771 10.340 1.00 82.81 92 ASN A CA 1
ATOM 705 C C . ASN A 1 92 ? -9.394 5.964 11.107 1.00 82.81 92 ASN A C 1
ATOM 707 O O . ASN A 1 92 ? -9.557 5.712 12.305 1.00 82.81 92 ASN A O 1
ATOM 711 N N . LEU A 1 93 ? -8.286 5.611 10.453 1.00 82.94 93 LEU A N 1
ATOM 712 C CA . LEU A 1 93 ? -7.154 4.945 11.090 1.00 82.94 93 LEU A CA 1
ATOM 713 C C . LEU A 1 93 ? -6.480 5.844 12.135 1.00 82.94 93 LEU A C 1
ATOM 715 O O . LEU A 1 93 ? -6.127 5.372 13.214 1.00 82.94 93 LEU A O 1
ATOM 719 N N . GLU A 1 94 ? -6.355 7.144 11.875 1.00 81.62 94 GLU A N 1
ATOM 720 C CA . GLU A 1 94 ? -5.820 8.123 12.825 1.00 81.62 94 GLU A CA 1
ATOM 721 C C . GLU A 1 94 ? -6.703 8.277 14.070 1.00 81.62 94 GLU A C 1
ATOM 723 O O . GLU A 1 94 ? -6.184 8.315 15.191 1.00 81.62 94 GLU A O 1
ATOM 728 N N . LEU A 1 95 ? -8.024 8.318 13.896 1.00 78.94 95 LEU A N 1
ATOM 729 C CA . LEU A 1 95 ? -8.976 8.518 14.990 1.00 78.94 95 LEU A CA 1
ATOM 730 C C . LEU A 1 95 ? -9.219 7.255 15.822 1.00 78.94 95 LEU A C 1
ATOM 732 O O . LEU A 1 95 ? -9.370 7.350 17.041 1.00 78.94 95 LEU A O 1
ATOM 736 N N . TYR A 1 96 ? -9.284 6.087 15.179 1.00 83.94 96 TYR A N 1
ATOM 737 C CA . TYR A 1 96 ? -9.748 4.853 15.823 1.00 83.94 96 TYR A CA 1
ATOM 738 C C . TYR A 1 96 ? -8.720 3.722 15.825 1.00 83.94 96 TYR A C 1
ATOM 740 O O . TYR A 1 96 ? -8.817 2.827 16.666 1.00 83.94 96 TYR A O 1
ATOM 748 N N . GLY A 1 97 ? -7.722 3.755 14.941 1.00 79.38 97 GLY A N 1
ATOM 749 C CA . GLY A 1 97 ? -6.680 2.735 14.878 1.00 79.38 97 GLY A CA 1
ATOM 750 C C . GLY A 1 97 ? -5.827 2.699 16.146 1.00 79.38 97 GLY A C 1
ATOM 751 O O . GLY A 1 97 ? -5.467 3.736 16.714 1.00 79.38 97 GLY A O 1
ATOM 752 N N . SER A 1 98 ? -5.478 1.491 16.590 1.00 84.19 98 SER A N 1
ATOM 753 C CA . SER A 1 98 ? -4.451 1.321 17.618 1.00 84.19 98 SER A CA 1
ATOM 754 C C . SER A 1 98 ? -3.089 1.791 17.093 1.00 84.19 98 SER A C 1
ATOM 756 O O . SER A 1 98 ? -2.869 1.872 15.884 1.00 84.19 98 SER A O 1
ATOM 758 N N . LEU A 1 99 ? -2.141 2.063 17.996 1.00 86.19 99 LEU A N 1
ATOM 759 C CA . LEU A 1 99 ? -0.771 2.408 17.600 1.00 86.19 99 LEU A CA 1
ATOM 760 C C . LEU A 1 99 ? -0.155 1.323 16.699 1.00 86.19 99 LEU A C 1
ATOM 762 O O . LEU A 1 99 ? 0.378 1.630 15.643 1.00 86.19 99 LEU A O 1
ATOM 766 N N . THR A 1 100 ? -0.344 0.049 17.052 1.00 87.38 100 THR A N 1
ATOM 767 C CA . THR A 1 100 ? 0.159 -1.083 16.262 1.00 87.38 100 THR A CA 1
ATOM 768 C C . THR A 1 100 ? -0.452 -1.159 14.863 1.00 87.38 100 THR A C 1
ATOM 770 O O . THR A 1 100 ? 0.251 -1.498 13.917 1.00 87.38 100 THR A O 1
ATOM 773 N N . MET A 1 101 ? -1.741 -0.829 14.703 1.00 83.94 101 MET A N 1
ATOM 774 C CA . MET A 1 101 ? -2.382 -0.767 13.385 1.00 83.94 101 MET A CA 1
ATOM 775 C C . MET A 1 101 ? -1.811 0.366 12.533 1.00 83.94 101 MET A C 1
ATOM 777 O O . MET A 1 101 ? -1.587 0.173 11.341 1.00 83.94 101 MET A O 1
ATOM 781 N N . LYS A 1 102 ? -1.574 1.535 13.140 1.00 87.25 102 LYS A N 1
ATOM 782 C CA . LYS A 1 102 ? -0.988 2.694 12.455 1.00 87.25 102 LYS A CA 1
ATOM 783 C C . LYS A 1 102 ? 0.425 2.388 11.971 1.00 87.25 102 LYS A C 1
ATOM 785 O O . LYS A 1 102 ? 0.717 2.617 10.803 1.00 87.25 102 LYS A O 1
ATOM 790 N N . ASP A 1 103 ? 1.255 1.809 12.834 1.00 89.31 103 ASP A N 1
ATOM 791 C CA . ASP A 1 103 ? 2.635 1.450 12.499 1.00 89.31 103 ASP A CA 1
ATOM 792 C C . ASP A 1 103 ? 2.684 0.399 11.380 1.00 89.31 103 ASP A C 1
ATOM 794 O O . ASP A 1 103 ? 3.447 0.539 10.424 1.00 89.31 103 ASP A O 1
ATOM 798 N N . ALA A 1 104 ? 1.826 -0.627 11.447 1.00 88.62 104 ALA A N 1
ATOM 799 C CA . ALA A 1 104 ? 1.748 -1.654 10.410 1.00 88.62 104 ALA A CA 1
ATOM 800 C C . ALA A 1 104 ? 1.260 -1.090 9.065 1.00 88.62 104 ALA A C 1
ATOM 802 O O . ALA A 1 104 ? 1.801 -1.438 8.017 1.00 88.62 104 ALA A O 1
ATOM 803 N N . HIS A 1 105 ? 0.270 -0.192 9.085 1.00 87.75 105 HIS A N 1
ATOM 804 C CA . HIS A 1 105 ? -0.224 0.466 7.876 1.00 87.75 105 HIS A CA 1
ATOM 805 C C . HIS A 1 105 ? 0.848 1.366 7.256 1.00 87.75 105 HIS A C 1
ATOM 807 O O . HIS A 1 105 ? 1.065 1.330 6.048 1.00 87.75 105 HIS A O 1
ATOM 813 N N . GLN A 1 106 ? 1.561 2.140 8.079 1.00 88.00 106 GLN A N 1
ATOM 814 C CA . GLN A 1 106 ? 2.667 2.977 7.622 1.00 88.00 106 GLN A CA 1
ATOM 815 C C . GLN A 1 106 ? 3.775 2.133 6.974 1.00 88.00 106 GLN A C 1
ATOM 817 O O . GLN A 1 106 ? 4.236 2.462 5.883 1.00 88.00 106 GLN A O 1
ATOM 822 N N . ALA A 1 107 ? 4.159 1.014 7.595 1.00 89.88 107 ALA A N 1
ATOM 823 C CA . ALA A 1 107 ? 5.158 0.103 7.039 1.00 89.88 107 ALA A CA 1
ATOM 824 C C . ALA A 1 107 ? 4.708 -0.520 5.701 1.00 89.88 107 ALA A C 1
ATOM 826 O O . ALA A 1 107 ? 5.500 -0.606 4.755 1.00 89.88 107 ALA A O 1
ATOM 827 N N . ALA A 1 108 ? 3.439 -0.925 5.590 1.00 88.88 108 ALA A N 1
ATOM 828 C CA . ALA A 1 108 ? 2.868 -1.427 4.339 1.00 88.88 108 ALA A CA 1
ATOM 829 C C . ALA A 1 108 ? 2.880 -0.351 3.239 1.00 88.88 108 ALA A C 1
ATOM 831 O O . ALA A 1 108 ? 3.320 -0.614 2.120 1.00 88.88 108 ALA A O 1
ATOM 832 N N . PHE A 1 109 ? 2.497 0.885 3.571 1.00 87.81 109 PHE A N 1
ATOM 833 C CA . PHE A 1 109 ? 2.514 2.004 2.632 1.00 87.81 109 PHE A CA 1
ATOM 834 C C . PHE A 1 109 ? 3.930 2.348 2.148 1.00 87.81 109 PHE A C 1
ATOM 836 O O . PHE A 1 109 ? 4.153 2.525 0.951 1.00 87.81 109 PHE A O 1
ATOM 843 N N . GLU A 1 110 ? 4.907 2.419 3.053 1.00 89.69 110 GLU A N 1
ATOM 844 C CA . GLU A 1 110 ? 6.298 2.726 2.706 1.00 89.69 110 GLU A CA 1
ATOM 845 C C . GLU A 1 110 ? 6.909 1.663 1.794 1.00 89.69 110 GLU A C 1
ATOM 847 O O . GLU A 1 110 ? 7.514 1.993 0.775 1.00 89.69 110 GLU A O 1
ATOM 852 N N . THR A 1 111 ? 6.711 0.386 2.121 1.00 91.75 111 THR A N 1
ATOM 853 C CA . THR A 1 111 ? 7.228 -0.722 1.305 1.00 91.75 111 THR A CA 1
ATOM 854 C C . THR A 1 111 ? 6.556 -0.795 -0.063 1.00 91.75 111 THR A C 1
ATOM 856 O O . THR A 1 111 ? 7.245 -1.010 -1.062 1.00 91.75 111 THR A O 1
ATOM 859 N N . PHE A 1 112 ? 5.246 -0.542 -0.135 1.00 89.25 112 PHE A N 1
ATOM 860 C CA . PHE A 1 112 ? 4.532 -0.401 -1.401 1.00 89.25 112 PHE A CA 1
ATOM 861 C C . PHE A 1 112 ? 5.076 0.763 -2.235 1.00 89.25 112 PHE A C 1
ATOM 863 O O . PHE A 1 112 ? 5.370 0.577 -3.415 1.00 89.25 112 PHE A O 1
ATOM 870 N N . ARG A 1 113 ? 5.250 1.948 -1.637 1.00 89.81 113 ARG A N 1
ATOM 871 C CA . ARG A 1 113 ? 5.786 3.135 -2.320 1.00 89.81 113 ARG A CA 1
ATOM 872 C C . ARG A 1 113 ? 7.179 2.868 -2.883 1.00 89.81 113 ARG A C 1
ATOM 874 O O . ARG A 1 113 ? 7.438 3.198 -4.037 1.00 89.81 113 ARG A O 1
ATOM 881 N N . ASP A 1 114 ? 8.064 2.284 -2.081 1.00 93.62 114 ASP A N 1
ATOM 882 C CA . ASP A 1 114 ? 9.436 1.996 -2.493 1.00 93.62 114 ASP A CA 1
ATOM 883 C C . ASP A 1 114 ? 9.456 1.002 -3.668 1.00 93.62 114 ASP A C 1
ATOM 885 O O . ASP A 1 114 ? 10.149 1.237 -4.661 1.00 93.62 114 ASP A O 1
ATOM 889 N N . TRP A 1 115 ? 8.638 -0.060 -3.606 1.00 96.50 115 TRP A N 1
ATOM 890 C CA . TRP A 1 115 ? 8.437 -0.975 -4.734 1.00 96.50 115 TRP A CA 1
ATOM 891 C C . TRP A 1 115 ? 7.899 -0.247 -5.973 1.00 96.50 115 TRP A C 1
ATOM 893 O O . TRP A 1 115 ? 8.449 -0.408 -7.059 1.00 96.50 115 TRP A O 1
ATOM 903 N N . PHE A 1 116 ? 6.858 0.572 -5.821 1.00 92.56 116 PHE A N 1
ATOM 904 C CA . PHE A 1 116 ? 6.188 1.258 -6.926 1.00 92.56 116 PHE A CA 1
ATOM 905 C C . PHE A 1 116 ? 7.130 2.210 -7.670 1.00 92.56 116 PHE A C 1
ATOM 907 O O . PHE A 1 116 ? 7.170 2.218 -8.900 1.00 92.56 116 PHE A O 1
ATOM 914 N N . VAL A 1 117 ? 7.940 2.975 -6.932 1.00 93.56 117 VAL A N 1
ATOM 915 C CA . VAL A 1 117 ? 8.947 3.873 -7.511 1.00 93.56 117 VAL A CA 1
ATOM 916 C C . VAL A 1 117 ? 9.997 3.088 -8.296 1.00 93.56 117 VAL A C 1
ATOM 918 O O . VAL A 1 117 ? 10.308 3.462 -9.429 1.00 93.56 117 VAL A O 1
ATOM 921 N N . GLU A 1 118 ? 10.533 1.999 -7.736 1.00 95.94 118 GLU A N 1
ATOM 922 C CA . GLU A 1 118 ? 11.517 1.168 -8.440 1.00 95.94 118 GLU A CA 1
ATOM 923 C C . GLU A 1 118 ? 10.903 0.497 -9.677 1.00 95.94 118 GLU A C 1
ATOM 925 O O . GLU A 1 118 ? 11.524 0.479 -10.739 1.00 95.94 118 GLU A O 1
ATOM 930 N N . PHE A 1 119 ? 9.665 0.008 -9.575 1.00 95.00 119 PHE A N 1
ATOM 931 C CA . PHE A 1 119 ? 8.952 -0.624 -10.681 1.00 95.00 119 PHE A CA 1
ATOM 932 C C . PHE A 1 119 ? 8.704 0.356 -11.835 1.00 95.00 119 PHE A C 1
ATOM 934 O O . PHE A 1 119 ? 8.975 0.022 -12.986 1.00 95.00 119 PHE A O 1
ATOM 941 N N . ILE A 1 120 ? 8.283 1.594 -11.550 1.00 93.56 120 ILE A N 1
ATOM 942 C CA . ILE A 1 120 ? 8.140 2.644 -12.573 1.00 93.56 120 ILE A CA 1
ATOM 943 C C . ILE A 1 120 ? 9.483 2.955 -13.237 1.00 93.56 120 ILE A C 1
ATOM 945 O O . ILE A 1 120 ? 9.551 3.090 -14.462 1.00 93.56 120 ILE A O 1
ATOM 949 N N . GLN A 1 121 ? 10.562 3.065 -12.457 1.00 94.25 121 GLN A N 1
ATOM 950 C CA . GLN A 1 121 ? 11.896 3.295 -13.014 1.00 94.25 121 GLN A CA 1
ATOM 951 C C . GLN A 1 121 ? 12.330 2.134 -13.911 1.00 94.25 121 GLN A C 1
ATOM 953 O O . GLN A 1 121 ? 12.869 2.367 -14.993 1.00 94.25 121 GLN A O 1
ATOM 958 N N . TRP A 1 122 ? 12.060 0.895 -13.501 1.00 95.94 122 TRP A N 1
ATOM 959 C CA . TRP A 1 122 ? 12.301 -0.282 -14.325 1.00 95.94 122 TRP A CA 1
ATOM 960 C C . TRP A 1 122 ? 11.475 -0.243 -15.621 1.00 95.94 122 TRP A C 1
ATOM 962 O O . TRP A 1 122 ? 12.054 -0.366 -16.700 1.00 95.94 122 TRP A O 1
ATOM 972 N N . GLN A 1 123 ? 10.166 0.033 -15.556 1.00 93.50 123 GLN A N 1
ATOM 973 C CA . GLN A 1 123 ? 9.296 0.128 -16.738 1.00 93.50 123 GLN A CA 1
ATOM 974 C C . GLN A 1 123 ? 9.744 1.221 -17.710 1.00 93.50 123 GLN A C 1
ATOM 976 O O . GLN A 1 123 ? 9.672 1.052 -18.928 1.00 93.50 123 GLN A O 1
ATOM 981 N N . HIS A 1 124 ? 10.221 2.348 -17.183 1.00 92.25 124 HIS A N 1
ATOM 982 C CA . HIS A 1 124 ? 10.745 3.448 -17.979 1.00 92.25 124 HIS A CA 1
ATOM 983 C C . HIS A 1 124 ? 11.948 3.026 -18.836 1.00 92.25 124 HIS A C 1
ATOM 985 O O . HIS A 1 124 ? 12.029 3.405 -20.004 1.00 92.25 124 HIS A O 1
ATOM 991 N N . TRP A 1 125 ? 12.851 2.208 -18.287 1.00 93.50 125 TRP A N 1
ATOM 992 C CA . TRP A 1 125 ? 13.947 1.613 -19.053 1.00 93.50 125 TRP A CA 1
ATOM 993 C C . TRP A 1 125 ? 13.467 0.488 -19.970 1.00 93.50 125 TRP A C 1
ATOM 995 O O . TRP A 1 125 ? 13.886 0.430 -21.122 1.00 93.50 125 TRP A O 1
ATOM 1005 N N . ASN A 1 126 ? 12.543 -0.356 -19.508 1.00 92.94 126 ASN A N 1
ATOM 1006 C CA . ASN A 1 126 ? 12.029 -1.484 -20.283 1.00 92.94 126 ASN A CA 1
ATOM 1007 C C . ASN A 1 126 ? 11.375 -1.043 -21.598 1.00 92.94 126 ASN A C 1
ATOM 1009 O O . ASN A 1 126 ? 11.639 -1.635 -22.643 1.00 92.94 126 ASN A O 1
ATOM 1013 N N . LYS A 1 127 ? 10.633 0.072 -21.588 1.00 91.44 127 LYS A N 1
ATOM 1014 C CA . LYS A 1 127 ? 10.034 0.664 -22.799 1.00 91.44 127 LYS A CA 1
ATOM 1015 C C . LYS A 1 127 ? 11.062 1.011 -23.887 1.00 91.44 127 LYS A C 1
ATOM 1017 O O . LYS A 1 127 ? 10.714 0.977 -25.061 1.00 91.44 127 LYS A O 1
ATOM 1022 N N . ARG A 1 128 ? 12.321 1.285 -23.520 1.00 92.50 128 ARG A N 1
ATOM 1023 C CA . ARG A 1 128 ? 13.415 1.615 -24.455 1.00 92.50 128 ARG A CA 1
ATOM 1024 C C . ARG A 1 128 ? 14.156 0.402 -25.017 1.00 92.50 128 ARG A C 1
ATOM 1026 O O . ARG A 1 128 ? 15.041 0.554 -25.850 1.00 92.50 128 ARG A O 1
ATOM 1033 N N . THR A 1 129 ? 13.827 -0.810 -24.574 1.00 90.81 129 THR A N 1
ATOM 1034 C CA . THR A 1 129 ? 14.450 -2.040 -25.102 1.00 90.81 129 THR A CA 1
ATOM 1035 C C . THR A 1 129 ? 13.889 -2.436 -26.476 1.00 90.81 129 THR A C 1
ATOM 1037 O O . THR A 1 129 ? 14.535 -3.176 -27.233 1.00 90.81 129 THR A O 1
ATOM 1040 N N . GLY A 1 130 ? 12.701 -1.917 -26.806 1.00 86.69 130 GLY A N 1
ATOM 1041 C CA . GLY A 1 130 ? 11.941 -2.229 -28.009 1.00 86.69 130 GLY A CA 1
ATOM 1042 C C . GLY A 1 130 ? 12.547 -1.701 -29.318 1.00 86.69 130 GLY A C 1
ATOM 1043 O O . GLY A 1 130 ? 13.516 -0.936 -29.321 1.00 86.69 130 GLY A O 1
ATOM 1044 N N . PRO A 1 131 ? 11.985 -2.125 -30.462 1.00 80.81 131 PRO A N 1
ATOM 1045 C CA . PRO A 1 131 ? 12.385 -1.626 -31.773 1.00 80.81 131 PRO A CA 1
ATOM 1046 C C . PRO A 1 131 ? 12.024 -0.137 -31.918 1.00 80.81 131 PRO A C 1
ATOM 1048 O O . PRO A 1 131 ? 10.944 0.277 -31.508 1.00 80.81 131 PRO A O 1
ATOM 1051 N N . GLY A 1 132 ? 12.913 0.660 -32.518 1.00 84.75 132 GLY A N 1
ATOM 1052 C CA . GLY A 1 132 ? 12.719 2.109 -32.716 1.00 84.75 132 GLY A CA 1
ATOM 1053 C C . GLY A 1 132 ? 13.700 3.003 -31.950 1.00 84.75 132 GLY A C 1
ATOM 1054 O O . GLY A 1 132 ? 13.745 4.200 -32.211 1.00 84.75 132 GLY A O 1
ATOM 1055 N N . HIS A 1 133 ? 14.511 2.418 -31.069 1.00 89.19 133 HIS A N 1
ATOM 1056 C CA . HIS A 1 133 ? 15.603 3.088 -30.359 1.00 89.19 133 HIS A CA 1
ATOM 1057 C C . HIS A 1 133 ? 16.964 2.772 -30.989 1.00 89.19 133 HIS A C 1
ATOM 1059 O O . HIS A 1 133 ? 17.146 1.701 -31.582 1.00 89.19 133 HIS A O 1
ATOM 1065 N N . GLU A 1 134 ? 17.925 3.687 -30.841 1.00 92.62 134 GLU A N 1
ATOM 1066 C CA . GLU A 1 134 ? 19.305 3.470 -31.289 1.00 92.62 134 GLU A CA 1
ATOM 1067 C C . GLU A 1 134 ? 19.926 2.259 -30.574 1.00 92.62 134 GLU A C 1
ATOM 1069 O O . GLU A 1 134 ? 19.615 1.965 -29.419 1.00 92.62 134 GLU A O 1
ATOM 1074 N N . GLU A 1 135 ? 20.825 1.535 -31.246 1.00 90.31 135 GLU A N 1
ATOM 1075 C CA . GLU A 1 135 ? 21.410 0.297 -30.709 1.00 90.31 135 GLU A CA 1
ATOM 1076 C C . GLU A 1 135 ? 22.118 0.513 -29.362 1.00 90.31 135 GLU A C 1
ATOM 1078 O O . GLU A 1 135 ? 21.981 -0.301 -28.447 1.00 90.31 135 GLU A O 1
ATOM 1083 N N . GLN A 1 136 ? 22.803 1.649 -29.208 1.00 90.62 136 GLN A N 1
ATOM 1084 C CA . GLN A 1 136 ? 23.465 2.027 -27.962 1.00 90.62 136 GLN A CA 1
ATOM 1085 C C . GLN A 1 136 ? 22.462 2.291 -26.826 1.00 90.62 136 GLN A C 1
ATOM 1087 O O . GLN A 1 136 ? 22.669 1.811 -25.710 1.00 90.62 136 GLN A O 1
ATOM 1092 N N . GLU A 1 137 ? 21.357 2.989 -27.110 1.00 91.31 137 GLU A N 1
ATOM 1093 C CA . GLU A 1 137 ? 20.281 3.248 -26.142 1.00 91.31 137 GLU A CA 1
ATOM 1094 C C . GLU A 1 137 ? 19.613 1.936 -25.705 1.00 91.31 137 GLU A C 1
ATOM 1096 O O . GLU A 1 137 ? 19.380 1.714 -24.515 1.00 91.31 137 GLU A O 1
ATOM 1101 N N . ARG A 1 138 ? 19.378 1.016 -26.648 1.00 93.00 138 ARG A N 1
ATOM 1102 C CA . ARG A 1 138 ? 18.816 -0.310 -26.356 1.00 93.00 138 ARG A CA 1
ATOM 1103 C C . ARG A 1 138 ? 19.744 -1.147 -25.482 1.00 93.00 138 ARG A C 1
ATOM 1105 O O . ARG A 1 138 ? 19.279 -1.764 -24.525 1.00 93.00 138 ARG A O 1
ATOM 1112 N N . ALA A 1 139 ? 21.043 -1.169 -25.782 1.00 92.75 139 ALA A N 1
ATOM 1113 C CA . ALA A 1 139 ? 22.026 -1.906 -24.989 1.00 92.75 139 ALA A CA 1
ATOM 1114 C C . ALA A 1 139 ? 22.103 -1.380 -23.545 1.00 92.75 139 ALA A C 1
ATOM 1116 O O . ALA A 1 139 ? 22.161 -2.161 -22.591 1.00 92.75 139 ALA A O 1
ATOM 1117 N N . GLU A 1 140 ? 22.047 -0.060 -23.369 1.00 94.25 140 GLU A N 1
ATOM 1118 C CA . GLU A 1 140 ? 21.971 0.569 -22.052 1.00 94.25 140 GLU A CA 1
ATOM 1119 C C . GLU A 1 140 ? 20.659 0.246 -21.324 1.00 94.25 140 GLU A C 1
ATOM 1121 O O . GLU A 1 140 ? 20.688 -0.150 -20.158 1.00 94.25 140 GLU A O 1
ATOM 1126 N N . ALA A 1 141 ? 19.520 0.326 -22.011 1.00 94.25 141 ALA A N 1
ATOM 1127 C CA . ALA A 1 141 ? 18.221 -0.015 -21.445 1.00 94.25 141 ALA A CA 1
ATOM 1128 C C . ALA A 1 141 ? 18.156 -1.474 -20.966 1.00 94.25 141 ALA A C 1
ATOM 1130 O O . ALA A 1 141 ? 17.659 -1.742 -19.870 1.00 94.25 141 ALA A O 1
ATOM 1131 N N . VAL A 1 142 ? 18.713 -2.419 -21.732 1.00 94.50 142 VAL A N 1
ATOM 1132 C CA . VAL A 1 142 ? 18.821 -3.835 -21.334 1.00 94.50 142 VAL A CA 1
ATOM 1133 C C . VAL A 1 142 ? 19.702 -3.993 -20.091 1.00 94.50 142 VAL A C 1
ATOM 1135 O O . VAL A 1 142 ? 19.364 -4.749 -19.178 1.00 94.50 142 VAL A O 1
ATOM 1138 N N . ARG A 1 143 ? 20.813 -3.253 -20.004 1.00 94.94 143 ARG A N 1
ATOM 1139 C CA . ARG A 1 143 ? 21.694 -3.276 -18.827 1.00 94.94 143 ARG A CA 1
ATOM 1140 C C . ARG A 1 143 ? 20.977 -2.756 -17.578 1.00 94.94 143 ARG A C 1
ATOM 1142 O O . ARG A 1 143 ? 21.026 -3.408 -16.536 1.00 94.94 143 ARG A O 1
ATOM 1149 N N . GLU A 1 144 ? 20.308 -1.608 -17.670 1.00 96.12 144 GLU A N 1
ATOM 1150 C CA . GLU A 1 144 ? 19.624 -0.995 -16.525 1.00 96.12 144 GLU A CA 1
ATOM 1151 C C . GLU A 1 144 ? 18.394 -1.797 -16.079 1.00 96.12 144 GLU A C 1
ATOM 1153 O O . GLU A 1 144 ? 18.197 -1.986 -14.879 1.00 96.12 144 GLU A O 1
ATOM 1158 N N . THR A 1 145 ? 17.602 -2.337 -17.009 1.00 94.62 145 THR A N 1
ATOM 1159 C CA . THR A 1 145 ? 16.475 -3.227 -16.669 1.00 94.62 145 THR A CA 1
ATOM 1160 C C . THR A 1 145 ? 16.944 -4.496 -15.966 1.00 94.62 145 THR A C 1
ATOM 1162 O O . THR A 1 145 ? 16.410 -4.833 -14.908 1.00 94.62 145 THR A O 1
ATOM 1165 N N . THR A 1 146 ? 17.983 -5.153 -16.492 1.00 95.25 146 THR A N 1
ATOM 1166 C CA . THR A 1 146 ? 18.569 -6.364 -15.891 1.00 95.25 146 THR A CA 1
ATOM 1167 C C . THR A 1 146 ? 19.114 -6.082 -14.490 1.00 95.25 146 THR A C 1
ATOM 1169 O O . THR A 1 146 ? 18.927 -6.875 -13.572 1.00 95.25 146 THR A O 1
ATOM 1172 N N . LYS A 1 147 ? 19.757 -4.925 -14.294 1.00 96.44 147 LYS A N 1
ATOM 1173 C CA . LYS A 1 147 ? 20.311 -4.503 -12.999 1.00 96.44 147 LYS A CA 1
ATOM 1174 C C . LYS A 1 147 ? 19.234 -4.203 -11.953 1.00 96.44 147 LYS A C 1
ATOM 1176 O O . LYS A 1 147 ? 19.452 -4.457 -10.770 1.00 96.44 147 LYS A O 1
ATOM 1181 N N . ARG A 1 148 ? 18.104 -3.624 -12.364 1.00 95.62 148 ARG A N 1
ATOM 1182 C CA . ARG A 1 148 ? 17.033 -3.171 -11.459 1.00 95.62 148 ARG A CA 1
ATOM 1183 C C . ARG A 1 148 ? 16.061 -4.273 -11.069 1.00 95.62 148 ARG A C 1
ATOM 1185 O O . ARG A 1 148 ? 15.539 -4.239 -9.958 1.00 95.62 148 ARG A O 1
ATOM 1192 N N . TRP A 1 149 ? 15.851 -5.259 -11.941 1.00 96.38 149 TRP A N 1
ATOM 1193 C CA . TRP A 1 149 ? 14.879 -6.329 -11.708 1.00 96.38 149 TRP A CA 1
ATOM 1194 C C . TRP A 1 149 ? 15.046 -7.055 -10.356 1.00 96.38 149 TRP A C 1
ATOM 1196 O O . TRP A 1 149 ? 14.058 -7.157 -9.630 1.00 96.38 149 TRP A O 1
ATOM 1206 N N . PRO A 1 150 ? 16.263 -7.434 -9.909 1.00 97.56 150 PRO A N 1
ATOM 1207 C CA . PRO A 1 150 ? 16.432 -8.043 -8.586 1.00 97.56 150 PRO A CA 1
ATOM 1208 C C . PRO A 1 150 ? 15.972 -7.141 -7.428 1.00 97.56 150 PRO A C 1
ATOM 1210 O O . PRO A 1 150 ? 15.494 -7.628 -6.404 1.00 97.56 150 PRO A O 1
ATOM 1213 N N . ASN A 1 151 ? 16.105 -5.814 -7.568 1.00 97.25 151 ASN A N 1
ATOM 1214 C CA . ASN A 1 151 ? 15.625 -4.868 -6.560 1.00 97.25 151 ASN A CA 1
ATOM 1215 C C . ASN A 1 151 ? 14.093 -4.766 -6.576 1.00 97.25 151 ASN A C 1
ATOM 1217 O O . ASN A 1 151 ? 13.479 -4.737 -5.512 1.00 97.25 151 ASN A O 1
ATOM 1221 N N . VAL A 1 152 ? 13.477 -4.780 -7.763 1.00 96.69 152 VAL A N 1
ATOM 1222 C CA . VAL A 1 152 ? 12.015 -4.847 -7.924 1.00 96.69 152 VAL A CA 1
ATOM 1223 C C . VAL A 1 152 ? 11.449 -6.088 -7.228 1.00 96.69 152 VAL A C 1
ATOM 1225 O O . VAL A 1 152 ? 10.519 -5.970 -6.431 1.00 96.69 152 VAL A O 1
ATOM 1228 N N . GLU A 1 153 ? 12.029 -7.266 -7.473 1.00 97.12 153 GLU A N 1
ATOM 1229 C CA . GLU A 1 153 ? 11.597 -8.525 -6.852 1.00 97.12 153 GLU A CA 1
ATOM 1230 C C . GLU A 1 153 ? 11.723 -8.476 -5.327 1.00 97.12 153 GLU A C 1
ATOM 1232 O O . GLU A 1 153 ? 10.774 -8.796 -4.607 1.00 97.12 153 GLU A O 1
ATOM 1237 N N . LYS A 1 154 ? 12.869 -8.000 -4.828 1.00 97.44 154 LYS A N 1
ATOM 1238 C CA . LYS A 1 154 ? 13.117 -7.837 -3.393 1.00 97.44 154 LYS A CA 1
ATOM 1239 C C . LYS A 1 154 ? 12.098 -6.905 -2.736 1.00 97.44 154 LYS A C 1
ATOM 1241 O O . LYS A 1 154 ? 11.574 -7.219 -1.669 1.00 97.44 154 LYS A O 1
ATOM 1246 N N . LEU A 1 155 ? 11.834 -5.751 -3.345 1.00 96.50 155 LEU A N 1
ATOM 1247 C CA . LEU A 1 155 ? 10.882 -4.776 -2.814 1.00 96.50 155 LEU A CA 1
ATOM 1248 C C . LEU A 1 155 ? 9.445 -5.299 -2.888 1.00 96.50 155 LEU A C 1
ATOM 1250 O O . LEU A 1 155 ? 8.675 -5.067 -1.960 1.00 96.50 155 LEU A O 1
ATOM 1254 N N . SER A 1 156 ? 9.105 -6.065 -3.928 1.00 95.94 156 SER A N 1
ATOM 1255 C CA . SER A 1 156 ? 7.809 -6.738 -4.020 1.00 95.94 156 SER A CA 1
ATOM 1256 C C . SER A 1 156 ? 7.621 -7.734 -2.876 1.00 95.94 156 SER A C 1
ATOM 1258 O O . SER A 1 156 ? 6.597 -7.688 -2.201 1.00 95.94 156 SER A O 1
ATOM 1260 N N . ALA A 1 157 ? 8.612 -8.588 -2.605 1.00 96.31 157 ALA A N 1
ATOM 1261 C CA . ALA A 1 157 ? 8.547 -9.537 -1.493 1.00 96.31 157 ALA A CA 1
ATOM 1262 C C . ALA A 1 157 ? 8.395 -8.821 -0.140 1.00 96.31 157 ALA A C 1
ATOM 1264 O O . ALA A 1 157 ? 7.527 -9.172 0.655 1.00 96.31 157 ALA A O 1
ATOM 1265 N N . LYS A 1 158 ? 9.161 -7.746 0.085 1.00 95.94 158 LYS A N 1
ATOM 1266 C CA . LYS A 1 158 ? 9.050 -6.923 1.299 1.00 95.94 158 LYS A CA 1
ATOM 1267 C C . LYS A 1 158 ? 7.658 -6.291 1.452 1.00 95.94 158 LYS A C 1
ATOM 1269 O O . LYS A 1 158 ? 7.147 -6.193 2.565 1.00 95.94 158 LYS A O 1
ATOM 1274 N N . ALA A 1 159 ? 7.046 -5.861 0.349 1.00 93.31 159 ALA A N 1
ATOM 1275 C CA . ALA A 1 159 ? 5.690 -5.322 0.354 1.00 93.31 159 ALA A CA 1
ATOM 1276 C C . ALA A 1 159 ? 4.627 -6.405 0.629 1.00 93.31 159 ALA A C 1
ATOM 1278 O O . ALA A 1 159 ? 3.631 -6.113 1.287 1.00 93.31 159 ALA A O 1
ATOM 1279 N N . ASP A 1 160 ? 4.826 -7.649 0.170 1.00 93.44 160 ASP A N 1
ATOM 1280 C CA . ASP A 1 160 ? 3.974 -8.787 0.560 1.00 93.44 160 ASP A CA 1
ATOM 1281 C C . ASP A 1 160 ? 4.076 -9.064 2.068 1.00 93.44 160 ASP A C 1
ATOM 1283 O O . ASP A 1 160 ? 3.051 -9.164 2.736 1.00 93.44 160 ASP A O 1
ATOM 1287 N N . GLU A 1 161 ? 5.291 -9.111 2.620 1.00 95.19 161 GLU A N 1
ATOM 1288 C CA . GLU A 1 161 ? 5.517 -9.343 4.054 1.00 95.19 161 GLU A CA 1
ATOM 1289 C C . GLU A 1 161 ? 4.869 -8.259 4.929 1.00 95.19 161 GLU A C 1
ATOM 1291 O O . GLU A 1 161 ? 4.194 -8.565 5.914 1.00 95.19 161 GLU A O 1
ATOM 1296 N N . ALA A 1 162 ? 5.038 -6.984 4.564 1.00 91.75 162 ALA A N 1
ATOM 1297 C CA . ALA A 1 162 ? 4.443 -5.871 5.298 1.00 91.75 162 ALA A CA 1
ATOM 1298 C C . ALA A 1 162 ? 2.908 -5.887 5.225 1.00 91.75 162 ALA A C 1
ATOM 1300 O O . ALA A 1 162 ? 2.235 -5.611 6.221 1.00 91.75 162 ALA A O 1
ATOM 1301 N N . TYR A 1 163 ? 2.348 -6.255 4.069 1.00 91.44 163 TYR A N 1
ATOM 1302 C CA . TYR A 1 163 ? 0.909 -6.437 3.907 1.00 91.44 163 TYR A CA 1
ATOM 1303 C C . TYR A 1 163 ? 0.373 -7.592 4.767 1.00 91.44 163 TYR A C 1
ATOM 1305 O O . TYR A 1 163 ? -0.656 -7.446 5.429 1.00 91.44 163 TYR A O 1
ATOM 1313 N N . ASP A 1 164 ? 1.070 -8.727 4.811 1.00 92.81 164 ASP A N 1
ATOM 1314 C CA . ASP A 1 164 ? 0.662 -9.867 5.632 1.00 92.81 164 ASP A CA 1
ATOM 1315 C C . ASP A 1 164 ? 0.697 -9.526 7.132 1.00 92.81 164 ASP A C 1
ATOM 1317 O O . ASP A 1 164 ? -0.226 -9.891 7.872 1.00 92.81 164 ASP A O 1
ATOM 1321 N N . GLU A 1 165 ? 1.698 -8.762 7.585 1.00 92.00 165 GLU A N 1
ATOM 1322 C CA . GLU A 1 165 ? 1.748 -8.271 8.967 1.00 92.00 165 GLU A CA 1
ATOM 1323 C C . GLU A 1 165 ? 0.615 -7.275 9.258 1.00 92.00 165 GLU A C 1
ATOM 1325 O O . GLU A 1 165 ? -0.034 -7.383 10.301 1.00 92.00 165 GLU A O 1
ATOM 1330 N N . LEU A 1 166 ? 0.294 -6.368 8.327 1.00 88.88 166 LEU A N 1
ATOM 1331 C CA . LEU A 1 166 ? -0.865 -5.476 8.439 1.00 88.88 166 LEU A CA 1
ATOM 1332 C C . LEU A 1 166 ? -2.166 -6.269 8.619 1.00 88.88 166 LEU A C 1
ATOM 1334 O O . LEU A 1 166 ? -2.926 -6.017 9.558 1.00 88.88 166 LEU A O 1
ATOM 1338 N N . VAL A 1 167 ? -2.408 -7.267 7.765 1.00 89.94 167 VAL A N 1
ATOM 1339 C CA . VAL A 1 167 ? -3.594 -8.131 7.844 1.00 89.94 167 VAL A CA 1
ATOM 1340 C C . VAL A 1 167 ? -3.638 -8.878 9.175 1.00 89.94 167 VAL A C 1
ATOM 1342 O O . VAL A 1 167 ? -4.705 -9.000 9.782 1.00 89.94 167 VAL A O 1
ATOM 1345 N N . LYS A 1 168 ? -2.497 -9.380 9.649 1.00 91.19 168 LYS A N 1
ATOM 1346 C CA . LYS A 1 168 ? -2.386 -10.075 10.933 1.00 91.19 168 LYS A CA 1
ATOM 1347 C C . LYS A 1 168 ? -2.712 -9.154 12.108 1.00 91.19 168 LYS A C 1
ATOM 1349 O O . LYS A 1 168 ? -3.514 -9.544 12.957 1.00 91.19 168 LYS A O 1
ATOM 1354 N N . VAL A 1 169 ? -2.159 -7.940 12.140 1.00 89.06 169 VAL A N 1
ATOM 1355 C CA . VAL A 1 169 ? -2.445 -6.939 13.181 1.00 89.06 169 VAL A CA 1
ATOM 1356 C C . VAL A 1 169 ? -3.923 -6.557 13.166 1.00 89.06 169 VAL A C 1
ATOM 1358 O O . VAL A 1 169 ? -4.579 -6.607 14.205 1.00 89.06 169 VAL A O 1
ATOM 1361 N N . MET A 1 170 ? -4.480 -6.266 11.988 1.00 85.75 170 MET A N 1
ATOM 1362 C CA . MET A 1 170 ? -5.898 -5.940 11.832 1.00 85.75 170 MET A CA 1
ATOM 1363 C C . MET A 1 170 ? -6.810 -7.082 12.300 1.00 85.75 170 MET A C 1
ATOM 1365 O O . MET A 1 170 ? -7.777 -6.843 13.019 1.00 85.75 170 MET A O 1
ATOM 1369 N N . ARG A 1 171 ? -6.491 -8.340 11.970 1.00 86.38 171 ARG A N 1
ATOM 1370 C CA . ARG A 1 171 ? -7.247 -9.507 12.459 1.00 86.38 171 ARG A CA 1
ATOM 1371 C C . ARG A 1 171 ? -7.155 -9.667 13.972 1.00 86.38 171 ARG A C 1
ATOM 1373 O O . ARG A 1 171 ? -8.171 -9.943 14.599 1.00 86.38 171 ARG A O 1
ATOM 1380 N N . ALA A 1 172 ? -5.971 -9.483 14.554 1.00 83.88 172 ALA A N 1
ATOM 1381 C CA . ALA A 1 172 ? -5.791 -9.560 15.999 1.00 83.88 172 ALA A CA 1
ATOM 1382 C C . ALA A 1 172 ? -6.615 -8.486 16.729 1.00 83.88 172 ALA A C 1
ATOM 1384 O O . ALA A 1 172 ? -7.209 -8.776 17.760 1.00 83.88 172 ALA A O 1
ATOM 1385 N N . THR A 1 173 ? -6.710 -7.273 16.173 1.00 79.44 173 THR A N 1
ATOM 1386 C CA . THR A 1 173 ? -7.554 -6.200 16.728 1.00 79.44 173 THR A CA 1
ATOM 1387 C C . THR A 1 173 ? -9.051 -6.436 16.503 1.00 79.44 173 THR A C 1
ATOM 1389 O O . THR A 1 173 ? -9.865 -6.042 17.336 1.00 79.44 173 THR A O 1
ATOM 1392 N N . ALA A 1 174 ? -9.436 -7.114 15.419 1.00 78.56 174 ALA A N 1
ATOM 1393 C CA . ALA A 1 174 ? -10.832 -7.457 15.156 1.00 78.56 174 ALA A CA 1
ATOM 1394 C C . ALA A 1 174 ? -11.393 -8.505 16.137 1.00 78.56 174 ALA A C 1
ATOM 1396 O O . ALA A 1 174 ? -12.604 -8.556 16.345 1.00 78.56 174 ALA A O 1
ATOM 1397 N N . ILE A 1 175 ? -10.548 -9.321 16.776 1.00 76.38 175 ILE A N 1
ATOM 1398 C CA . ILE A 1 175 ? -10.990 -10.259 17.814 1.00 76.38 175 ILE A CA 1
ATOM 1399 C C . ILE A 1 175 ? -11.329 -9.465 19.081 1.00 76.38 175 ILE A C 1
ATOM 1401 O O . ILE A 1 175 ? -10.451 -8.926 19.752 1.00 76.38 175 ILE A O 1
ATOM 1405 N N . PHE A 1 176 ? -12.616 -9.407 19.431 1.00 58.34 176 PHE A N 1
ATOM 1406 C CA . PHE A 1 176 ? -13.051 -8.829 20.700 1.00 58.34 176 PHE A CA 1
ATOM 1407 C C . PHE A 1 176 ? -12.676 -9.766 21.854 1.00 58.34 176 PHE A C 1
ATOM 1409 O O . PHE A 1 176 ? -13.433 -10.675 22.195 1.00 58.34 176 PHE A O 1
ATOM 1416 N N . GLU A 1 177 ? -11.516 -9.555 22.476 1.00 56.78 177 GLU A N 1
ATOM 1417 C CA . GLU A 1 177 ? -11.236 -10.143 23.786 1.00 56.78 177 GLU A CA 1
ATOM 1418 C C . GLU A 1 177 ? -11.811 -9.230 24.877 1.00 56.78 177 GLU A C 1
ATOM 1420 O O . GLU A 1 177 ? -11.300 -8.129 25.101 1.00 56.78 177 GLU A O 1
ATOM 1425 N N . PRO A 1 178 ? -12.882 -9.641 25.581 1.00 50.75 178 PRO A N 1
ATOM 1426 C CA . PRO A 1 178 ? -13.403 -8.846 26.677 1.00 50.75 178 PRO A CA 1
ATOM 1427 C C . PRO A 1 178 ? -12.338 -8.730 27.775 1.00 50.75 178 PRO A C 1
ATOM 1429 O O . PRO A 1 178 ? -11.847 -9.737 28.295 1.00 50.75 178 PRO A O 1
ATOM 1432 N N . VAL A 1 179 ? -12.023 -7.492 28.171 1.00 45.06 179 VAL A N 1
ATOM 1433 C CA . VAL A 1 179 ? -11.170 -7.147 29.319 1.00 45.06 179 VAL A CA 1
ATOM 1434 C C . VAL A 1 179 ? -11.890 -7.546 30.617 1.00 45.06 179 VAL A C 1
ATOM 1436 O O . VAL A 1 179 ? -12.363 -6.718 31.384 1.00 45.06 179 VAL A O 1
ATOM 1439 N N . VAL A 1 180 ? -12.043 -8.845 30.864 1.00 42.59 180 VAL A N 1
ATOM 1440 C CA . VAL A 1 180 ? -12.633 -9.391 32.100 1.00 42.59 180 VAL A CA 1
ATOM 1441 C C . VAL A 1 180 ? -11.639 -10.314 32.817 1.00 42.59 180 VAL A C 1
ATOM 1443 O O . VAL A 1 180 ? -11.784 -10.575 34.007 1.00 42.59 180 VAL A O 1
ATOM 1446 N N . SER A 1 181 ? -10.548 -10.732 32.166 1.00 37.91 181 SER A N 1
ATOM 1447 C CA . SER A 1 181 ? -9.577 -11.671 32.751 1.00 37.91 181 SER A CA 1
ATOM 1448 C C . SER A 1 181 ? -8.543 -11.046 33.701 1.00 37.91 181 SER A C 1
ATOM 1450 O O . SER A 1 181 ? -7.837 -11.785 34.388 1.00 37.91 181 SER A O 1
ATOM 1452 N N . ARG A 1 182 ? -8.443 -9.709 33.802 1.00 41.03 182 ARG A N 1
ATOM 1453 C CA . ARG A 1 182 ? -7.489 -9.053 34.726 1.00 41.03 182 ARG A CA 1
ATOM 1454 C C . ARG A 1 182 ? -8.041 -8.727 36.113 1.00 41.03 182 ARG A C 1
ATOM 1456 O O . ARG A 1 182 ? -7.243 -8.492 37.011 1.00 41.03 182 ARG A O 1
ATOM 1463 N N . VAL A 1 183 ? -9.359 -8.757 36.322 1.00 43.66 183 VAL A N 1
ATOM 1464 C CA . VAL A 1 183 ? -9.954 -8.460 37.644 1.00 43.66 183 VAL A CA 1
ATOM 1465 C C . VAL A 1 183 ? -10.186 -9.729 38.477 1.00 43.66 183 VAL A C 1
ATOM 1467 O O . VAL A 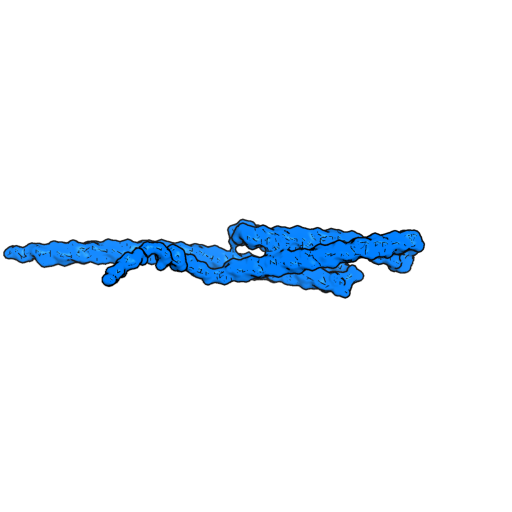1 183 ? -10.248 -9.655 39.696 1.00 43.66 183 VAL A O 1
ATOM 1470 N N . THR A 1 184 ? -10.217 -10.917 37.868 1.00 42.69 184 THR A N 1
ATOM 1471 C CA . THR A 1 184 ? -10.432 -12.194 38.581 1.00 42.69 184 THR A CA 1
ATOM 1472 C C . THR A 1 184 ? -9.157 -12.964 38.936 1.00 42.69 184 THR A C 1
ATOM 1474 O O . THR A 1 184 ? -9.256 -14.052 39.497 1.00 42.69 184 THR A O 1
ATOM 1477 N N . ARG A 1 185 ? -7.955 -12.431 38.658 1.00 42.38 185 ARG A N 1
ATOM 1478 C CA . ARG A 1 185 ? -6.684 -13.147 38.909 1.00 42.38 185 ARG A CA 1
ATOM 1479 C C . ARG A 1 185 ? -5.742 -12.506 39.932 1.00 42.38 185 ARG A C 1
ATOM 1481 O O . ARG A 1 185 ? -4.597 -12.930 40.039 1.00 42.38 185 ARG A O 1
ATOM 1488 N N . GLY A 1 186 ? -6.210 -11.529 40.705 1.00 43.47 186 GLY A N 1
ATOM 1489 C CA . GLY A 1 186 ? -5.434 -10.928 41.789 1.00 43.47 186 GLY A CA 1
ATOM 1490 C C . GLY A 1 186 ? -6.243 -10.831 43.077 1.00 43.47 186 GLY A C 1
ATOM 1491 O O . GLY A 1 186 ? -7.221 -10.098 43.114 1.00 43.47 186 GLY A O 1
ATOM 1492 N N . ALA A 1 187 ? -5.766 -11.531 44.111 1.00 43.84 187 ALA A N 1
ATOM 1493 C CA . ALA A 1 187 ? -6.230 -11.551 45.504 1.00 43.84 187 ALA A CA 1
ATOM 1494 C C . ALA A 1 187 ? -7.406 -12.491 45.839 1.00 43.84 187 ALA A C 1
ATOM 1496 O O . ALA A 1 187 ? -8.505 -12.061 46.165 1.00 43.84 187 ALA A O 1
ATOM 1497 N N . ASN A 1 188 ? -7.127 -13.795 45.894 1.00 38.72 188 ASN A N 1
ATOM 1498 C CA . ASN A 1 188 ? -7.255 -14.475 47.182 1.00 38.72 188 ASN A CA 1
ATOM 1499 C C . ASN A 1 188 ? -6.198 -15.570 47.294 1.00 38.72 188 ASN A C 1
ATOM 1501 O O . ASN A 1 188 ? -6.149 -16.512 46.507 1.00 38.72 188 ASN A O 1
ATOM 1505 N N . GLN A 1 189 ? -5.310 -15.326 48.251 1.00 42.38 189 GLN A N 1
ATOM 1506 C CA . GLN A 1 189 ? -4.247 -16.198 48.706 1.00 42.38 189 GLN A CA 1
ATOM 1507 C C . GLN A 1 189 ? -4.821 -17.522 49.210 1.00 42.38 189 GLN A C 1
ATOM 1509 O O . GLN A 1 189 ? -5.934 -17.588 49.731 1.00 42.38 189 GLN A O 1
ATOM 1514 N N . GLU A 1 190 ? -4.011 -18.559 49.057 1.00 44.59 190 GLU A N 1
ATOM 1515 C CA . GLU A 1 190 ? -4.146 -19.843 49.724 1.00 44.59 190 GLU A CA 1
ATOM 1516 C C . GLU A 1 190 ? -4.434 -19.659 51.224 1.00 44.59 190 GLU A C 1
ATOM 1518 O O . GLU A 1 190 ? -3.775 -18.870 51.901 1.00 44.59 190 GLU A O 1
ATOM 1523 N N . LEU A 1 191 ? -5.377 -20.437 51.758 1.00 35.91 191 LEU A N 1
ATOM 1524 C CA . LEU A 1 191 ? -5.319 -20.860 53.153 1.00 35.91 191 LEU A CA 1
ATOM 1525 C C . LEU A 1 191 ? -5.199 -22.390 53.181 1.00 35.91 191 LEU A C 1
ATOM 1527 O O . LEU A 1 191 ? -5.989 -23.066 52.513 1.00 35.91 191 LEU A O 1
ATOM 1531 N N . PRO A 1 192 ? -4.217 -22.933 53.920 1.00 45.38 192 PRO A N 1
ATOM 1532 C CA . PRO A 1 192 ? -4.024 -24.367 54.079 1.00 45.38 192 PRO A CA 1
ATOM 1533 C C . PRO A 1 192 ? -5.117 -24.960 54.980 1.00 45.38 192 PRO A C 1
ATOM 1535 O O . PRO A 1 192 ? -5.716 -24.256 55.796 1.00 45.38 192 PRO A O 1
ATOM 1538 N N . ARG A 1 193 ? -5.355 -26.266 54.842 1.00 43.62 193 ARG A N 1
ATOM 1539 C CA . ARG A 1 193 ? -5.954 -27.074 55.911 1.00 43.62 193 ARG A CA 1
ATOM 1540 C C . ARG A 1 193 ? -4.851 -27.726 56.723 1.00 43.62 193 ARG A C 1
ATOM 1542 O O . ARG A 1 193 ? -3.861 -28.146 56.086 1.00 43.62 193 ARG A O 1
#

Radius of gyration: 30.49 Å; chains: 1; bounding box: 66×37×108 Å

Sequence (193 aa):
MQIAPVITTLIGAGFGSLSTTIVAVVVQRVTRQREREHKLWERQVAVIEESLKYERPVAQARRDAMRSPDSDVMDSMAKAVDGADVAKIQANLELYGSLTMKDAHQAAFETFRDWFVEFIQWQHWNKRTGPGHEEQERAEAVRETTKRWPNVEKLSAKADEAYDELVKVMRATAIFEPVVSRVTRGANQELPR

Secondary structure (DSSP, 8-state):
---HHHHHHHHHHHHHHHHHHHHHHHHHHHHHHHHHHHHHHHHHHHHHHHHHHHHHHHHHHHHHHHHSTTS-HHHHHHHHSTT--HHHHHHHHHHH--HHHHHHHHHHHHHHHHHHHHHHHHHHHHGGGSTTS-HHHHHHHHHHHHHHHHHHHHHHHHHHHHHHHHHHHHHHHHS---TTTTTSSS-------

pLDDT: mean 76.72, std 19.68, range [31.88, 97.56]

Foldseek 3Di:
DPPPPVVVVVVVVVVVVVVVVVVVVVVVVVVVVLVVVVVLLVLLLVLLVLVCLLVVQLLVLLVVCVVVVLDDSVVSNCVSCVPRPVVVSVVSCVVRNDPQLVVLVVQLVVLSVQLVVLSVVLNVLVVQCDPPHDPVSNVVSVVVNVVSVVVNVVSSVSSVVSVVSSNVVSVVSNDDDPPPVPVPPDDDDDDDD